Protein AF-A0A6L9KVY1-F1 (afdb_monomer)

Foldseek 3Di:
DPDCVVPVCVVVVVVVQQLAQDEEEAEWAPPFVVVVLVVLVVDDLPCSVVRPHFYKYWYWHADPQQWIWIWIQTSNVSGDTDTDDIDHDPQQWPDDDQQWTKGWDFDDPVDTGIDIDIGTNDDDDDDPVLCVVVVHDDDQAQEAAPVCCVVSVVVSHDHLLRLLLSCLVVVPPDDDDDDYHPVCVVPVVVSVVNSVCSVPDD

Solvent-accessible surface area (backbone atoms only — not comparable to full-atom values): 11593 Å² total; per-residue (Å²): 82,72,56,63,93,73,44,68,63,50,64,60,55,49,64,69,44,61,56,33,77,47,73,45,81,44,79,34,25,75,67,37,41,60,54,55,43,55,60,57,67,74,55,87,60,88,63,40,85,76,35,87,27,74,27,34,34,38,26,28,20,36,51,98,82,28,43,30,47,32,31,33,29,33,42,79,60,59,40,49,82,38,82,44,81,66,45,79,28,77,91,31,49,78,42,82,53,85,61,34,35,34,34,46,45,83,43,94,70,98,48,74,25,56,47,78,46,81,44,78,40,82,82,88,81,82,62,64,69,60,35,51,76,70,74,45,87,87,84,82,42,53,38,32,46,57,95,42,41,76,60,19,56,77,68,67,31,33,22,22,38,55,54,10,42,50,37,38,77,68,67,53,93,73,86,83,90,64,66,69,39,78,93,35,72,94,43,51,68,55,38,52,50,38,18,51,51,34,36,68,59,130

Secondary structure (DSSP, 8-state):
---HHHHTTHHHHHHHHTTSS-EEEEEESTTHHHHHHHHHHTS--TTGGG--S--EEEEEEE-TT-EEEEEEEEGGGTT-EEEEEEEE-GGGEEEE-SSEEEEEEEEESSSEEEEEEEEE-------HHHHHHTT--SS--EEE-GGGHHHHHHTT-EEHHHHHHHHHHTT-S--------GGGTT-HHHHHHHHHHHHH--

Radius of gyration: 25.06 Å; Cα contacts (8 Å, |Δi|>4): 316; chains: 1; bounding box: 48×38×67 Å

Nearest PDB structures (foldseek):
  6nag-assembly1_B  TM=5.187E-01  e=7.907E-02  Bacteroides thetaiotaomicron VPI-5482
  6nag-assembly1_A  TM=5.246E-01  e=1.209E-01  Bacteroides thetaiotaomicron VPI-5482
  8uu7-assembly1_w  TM=3.900E-01  e=5.856E-01  Listeria innocua
  4i3c-assembly2_B  TM=3.830E-01  e=2.512E+00  Anguilla japonica
  7mo0-assembly2_D  TM=2.555E-01  e=1.745E+00  Homo sapiens

pLDDT: mean 85.31, std 13.33, range [46.91, 98.69]

Structure (mmCIF, N/CA/C/O backbone):
data_AF-A0A6L9KVY1-F1
#
_entry.id   AF-A0A6L9KVY1-F1
#
loop_
_atom_site.group_PDB
_atom_site.id
_atom_site.type_symbol
_atom_site.label_atom_id
_atom_site.label_alt_id
_atom_site.label_comp_id
_atom_site.label_asym_id
_atom_site.label_entity_id
_atom_site.label_seq_id
_atom_site.pdbx_PDB_ins_code
_atom_site.Cartn_x
_atom_site.Cartn_y
_atom_site.Cartn_z
_atom_site.occupancy
_atom_site.B_iso_or_equiv
_atom_site.auth_seq_id
_atom_site.auth_comp_id
_atom_site.auth_asym_id
_atom_site.auth_atom_id
_atom_site.pdbx_PDB_model_num
ATOM 1 N N . HIS A 1 1 ? -4.193 -7.481 -12.808 1.00 91.50 1 HIS A N 1
ATOM 2 C CA . HIS A 1 1 ? -3.276 -7.814 -13.921 1.00 91.50 1 HIS A CA 1
ATOM 3 C C . HIS A 1 1 ? -2.919 -6.510 -14.642 1.00 91.50 1 HIS A C 1
ATOM 5 O O . HIS A 1 1 ? -3.252 -5.452 -14.117 1.00 91.50 1 HIS A O 1
ATOM 11 N N . THR A 1 2 ? -2.227 -6.553 -15.780 1.00 95.81 2 THR A N 1
ATOM 12 C CA . THR A 1 2 ? -1.649 -5.370 -16.452 1.00 95.81 2 THR A CA 1
ATOM 13 C C . THR A 1 2 ? -2.077 -5.229 -17.914 1.00 95.81 2 THR A C 1
ATOM 15 O O . THR A 1 2 ? -1.305 -4.746 -18.742 1.00 95.81 2 THR A O 1
ATOM 18 N N . HIS A 1 3 ? -3.316 -5.609 -18.255 1.00 95.19 3 HIS A N 1
ATOM 19 C CA . HIS A 1 3 ? -3.865 -5.192 -19.547 1.00 95.19 3 HIS A CA 1
ATOM 20 C C . HIS A 1 3 ? -3.839 -3.662 -19.641 1.00 95.19 3 HIS A C 1
ATOM 22 O O . HIS A 1 3 ? -3.872 -2.951 -18.628 1.00 95.19 3 HIS A O 1
ATOM 28 N N . MET A 1 4 ? -3.727 -3.168 -20.873 1.00 95.31 4 MET A N 1
ATOM 29 C CA . MET A 1 4 ? -3.490 -1.756 -21.164 1.00 95.31 4 MET A CA 1
ATOM 30 C C . MET A 1 4 ? -4.513 -0.852 -20.462 1.00 95.31 4 MET A C 1
ATOM 32 O O . MET A 1 4 ? -4.123 0.090 -19.779 1.00 95.31 4 MET A O 1
ATOM 36 N N . ASP A 1 5 ? -5.794 -1.197 -20.522 1.00 93.50 5 ASP A N 1
ATOM 37 C CA . ASP A 1 5 ? -6.920 -0.467 -19.931 1.00 93.50 5 ASP A CA 1
ATOM 38 C C . ASP A 1 5 ? -6.938 -0.449 -18.390 1.00 93.50 5 ASP A C 1
ATOM 40 O O . ASP A 1 5 ? -7.563 0.427 -17.794 1.00 93.50 5 ASP A O 1
ATOM 44 N N . HIS A 1 6 ? -6.186 -1.331 -17.727 1.00 92.19 6 HIS A N 1
ATOM 45 C CA . HIS A 1 6 ? -6.008 -1.313 -16.271 1.00 92.19 6 HIS A CA 1
ATOM 46 C C . HIS A 1 6 ? -4.700 -0.648 -15.821 1.00 92.19 6 HIS A C 1
ATOM 48 O O . HIS A 1 6 ? -4.616 -0.168 -14.689 1.00 92.19 6 HIS A O 1
ATOM 54 N N . PHE A 1 7 ? -3.675 -0.608 -16.680 1.00 95.69 7 PHE A N 1
ATOM 55 C CA . PHE A 1 7 ? -2.333 -0.138 -16.310 1.00 95.69 7 PHE A CA 1
ATOM 56 C C . PHE A 1 7 ? -1.929 1.209 -16.936 1.00 95.69 7 PHE A C 1
ATOM 58 O O . PHE A 1 7 ? -0.976 1.838 -16.469 1.00 95.69 7 PHE A O 1
ATOM 65 N N . PHE A 1 8 ? -2.657 1.714 -17.942 1.00 94.69 8 PHE A N 1
ATOM 66 C CA . PHE A 1 8 ? -2.322 2.961 -18.653 1.00 94.69 8 PHE A CA 1
ATOM 67 C C . PHE A 1 8 ? -2.174 4.190 -17.735 1.00 94.69 8 PHE A C 1
ATOM 69 O O . PHE A 1 8 ? -1.384 5.086 -18.021 1.00 94.69 8 PHE A O 1
ATOM 76 N N . GLY A 1 9 ? -2.890 4.229 -16.605 1.00 95.81 9 GLY A N 1
ATOM 77 C CA . GLY A 1 9 ? -2.839 5.329 -15.635 1.00 95.81 9 GLY A CA 1
ATOM 78 C C . GLY A 1 9 ? -1.545 5.425 -14.814 1.00 95.81 9 GLY A C 1
ATOM 79 O O . GLY A 1 9 ? -1.366 6.403 -14.083 1.00 95.81 9 GLY A O 1
ATOM 80 N N . PHE A 1 10 ? -0.637 4.449 -14.926 1.00 97.12 10 PHE A N 1
ATOM 81 C CA . PHE A 1 10 ? 0.610 4.391 -14.156 1.00 97.12 10 PHE A CA 1
ATOM 82 C C . PHE A 1 10 ? 1.455 5.667 -14.280 1.00 97.12 10 PHE A C 1
ATOM 84 O O . PHE A 1 10 ? 1.942 6.181 -13.274 1.00 97.12 10 PHE A O 1
ATOM 91 N N . ASP A 1 11 ? 1.570 6.238 -15.480 1.00 96.31 11 ASP A N 1
ATOM 92 C CA . ASP A 1 11 ? 2.436 7.401 -15.732 1.00 96.31 11 ASP A CA 1
ATOM 93 C C . ASP A 1 11 ? 1.935 8.653 -15.005 1.00 96.31 11 ASP A C 1
ATOM 95 O O . ASP A 1 11 ? 2.718 9.466 -14.506 1.00 96.31 11 ASP A O 1
ATOM 99 N N . ARG A 1 12 ? 0.610 8.782 -14.874 1.00 97.00 12 ARG A N 1
ATOM 100 C CA . ARG A 1 12 ? -0.016 9.858 -14.104 1.00 97.00 12 ARG A CA 1
ATOM 101 C C . ARG A 1 12 ? 0.289 9.715 -12.615 1.00 97.00 12 ARG A C 1
ATOM 103 O O . ARG A 1 12 ? 0.635 10.708 -11.978 1.00 97.00 12 ARG A O 1
ATOM 110 N N . LEU A 1 13 ? 0.179 8.503 -12.066 1.00 96.31 13 LEU A N 1
ATOM 111 C CA . LEU A 1 13 ? 0.532 8.227 -10.669 1.00 96.31 13 LEU A CA 1
ATOM 112 C C . LEU A 1 13 ? 2.015 8.522 -10.415 1.00 96.31 13 LEU A C 1
ATOM 114 O O . LEU A 1 13 ? 2.346 9.264 -9.492 1.00 96.31 13 LEU A O 1
ATOM 118 N N . LEU A 1 14 ? 2.895 8.020 -11.285 1.00 96.31 14 LEU A N 1
ATOM 119 C CA . LEU A 1 14 ? 4.332 8.275 -11.239 1.00 96.31 14 LEU A CA 1
ATOM 120 C C . LEU A 1 14 ? 4.629 9.778 -11.218 1.00 96.31 14 LEU A C 1
ATOM 122 O O . LEU A 1 14 ? 5.333 10.258 -10.331 1.00 96.31 14 LEU A O 1
ATOM 126 N N . ARG A 1 15 ? 4.028 10.546 -12.136 1.00 95.06 15 ARG A N 1
ATOM 127 C CA . ARG A 1 15 ? 4.213 12.002 -12.220 1.00 95.06 15 ARG A CA 1
ATOM 128 C C . ARG A 1 15 ? 3.798 12.736 -10.946 1.00 95.06 15 ARG A C 1
ATOM 130 O O . ARG A 1 15 ? 4.410 13.758 -10.625 1.00 95.06 15 ARG A O 1
ATOM 137 N N . LEU A 1 16 ? 2.775 12.248 -10.244 1.00 94.62 16 LEU A N 1
ATOM 138 C CA . LEU A 1 16 ? 2.361 12.794 -8.953 1.00 94.62 16 LEU A CA 1
ATOM 139 C C . LEU A 1 16 ? 3.366 12.443 -7.849 1.00 94.62 16 LEU A C 1
ATOM 141 O O . LEU A 1 16 ? 3.562 13.241 -6.942 1.00 94.62 16 LEU A O 1
ATOM 145 N N . CYS A 1 17 ? 4.026 11.293 -7.888 1.00 94.75 17 CYS A N 1
ATOM 146 C CA . CYS A 1 17 ? 4.958 10.901 -6.830 1.00 94.75 17 CYS A CA 1
ATOM 147 C C . CYS A 1 17 ? 6.372 11.487 -6.988 1.00 94.75 17 CYS A C 1
ATOM 149 O O . CYS A 1 17 ? 7.037 11.733 -5.980 1.00 94.75 17 CYS A O 1
ATOM 151 N N . LEU A 1 18 ? 6.831 11.738 -8.219 1.00 92.69 18 LEU A N 1
ATOM 152 C CA . LEU A 1 18 ? 8.176 12.264 -8.489 1.00 92.69 18 LEU A CA 1
ATOM 153 C C . LEU A 1 18 ? 8.466 13.561 -7.713 1.00 92.69 18 LEU A C 1
ATOM 155 O O . LEU A 1 18 ? 7.642 14.476 -7.653 1.00 92.69 18 LEU A O 1
ATOM 159 N N . GLY A 1 19 ? 9.663 13.641 -7.126 1.00 88.19 19 GLY A N 1
ATOM 160 C CA . GLY A 1 19 ? 10.110 14.789 -6.331 1.00 88.19 19 GLY A CA 1
ATOM 161 C C . GLY A 1 19 ? 9.619 14.819 -4.880 1.00 88.19 19 GLY A C 1
ATOM 162 O O . GLY A 1 19 ? 10.079 15.665 -4.115 1.00 88.19 19 GLY A O 1
ATOM 163 N N . ARG A 1 20 ? 8.716 13.915 -4.476 1.00 91.81 20 ARG A N 1
ATOM 164 C CA . ARG A 1 20 ? 8.132 13.876 -3.124 1.00 91.81 20 ARG A CA 1
ATOM 165 C C . ARG A 1 20 ? 8.806 12.818 -2.254 1.00 91.81 20 ARG A C 1
ATOM 167 O O . ARG A 1 20 ? 9.263 11.795 -2.751 1.00 91.81 20 ARG A O 1
ATOM 174 N N . ASN A 1 21 ? 8.829 13.046 -0.941 1.00 92.50 21 ASN A N 1
ATOM 175 C CA . ASN A 1 21 ? 9.291 12.048 0.023 1.00 92.50 21 ASN A CA 1
ATOM 176 C C . ASN A 1 21 ? 8.155 11.062 0.334 1.00 92.50 21 ASN A C 1
ATOM 178 O O . ASN A 1 21 ? 7.441 11.200 1.325 1.00 92.50 21 ASN A O 1
ATOM 182 N N . THR A 1 22 ? 7.915 10.135 -0.586 1.00 94.19 22 THR A N 1
ATOM 183 C CA . THR A 1 22 ? 6.823 9.160 -0.514 1.00 94.19 22 THR A CA 1
ATOM 184 C C . THR A 1 22 ? 7.283 7.817 -1.065 1.00 94.19 22 THR A C 1
ATOM 186 O O . THR A 1 22 ? 8.367 7.708 -1.630 1.00 94.19 22 THR A O 1
ATOM 189 N N . SER A 1 23 ? 6.466 6.784 -0.921 1.00 96.25 23 SER A N 1
ATOM 190 C CA . SER A 1 23 ? 6.733 5.484 -1.527 1.00 96.25 23 SER A CA 1
ATOM 191 C C . SER A 1 23 ? 5.440 4.830 -1.982 1.00 96.25 23 SER A C 1
ATOM 193 O O . SER A 1 23 ? 4.358 5.160 -1.494 1.00 96.25 23 SER A O 1
ATOM 195 N N . LEU A 1 24 ? 5.556 3.906 -2.930 1.00 97.44 24 LEU A N 1
ATOM 196 C CA . LEU A 1 24 ? 4.439 3.087 -3.387 1.00 97.44 24 LEU A CA 1
ATOM 197 C C . LEU A 1 24 ? 4.761 1.614 -3.181 1.00 97.44 24 LEU A C 1
ATOM 199 O O . LEU A 1 24 ? 5.850 1.160 -3.517 1.00 97.44 24 LEU A O 1
ATOM 203 N N . ARG A 1 25 ? 3.790 0.857 -2.670 1.00 97.12 25 ARG A N 1
ATOM 204 C CA . ARG A 1 25 ? 3.822 -0.607 -2.697 1.00 97.12 25 ARG A CA 1
ATOM 205 C C . ARG A 1 25 ? 2.841 -1.064 -3.760 1.00 97.12 25 ARG A C 1
ATOM 207 O O . ARG A 1 25 ? 1.651 -0.777 -3.660 1.00 97.12 25 ARG A O 1
ATOM 214 N N . LEU A 1 26 ? 3.349 -1.735 -4.779 1.00 98.00 26 LEU A N 1
ATOM 215 C CA . LEU A 1 26 ? 2.565 -2.261 -5.884 1.00 98.00 26 LEU A CA 1
ATOM 216 C C . LEU A 1 26 ? 2.517 -3.781 -5.764 1.00 98.00 26 LEU A C 1
ATOM 218 O O . LEU A 1 26 ? 3.524 -4.401 -5.436 1.00 98.00 26 LEU A O 1
ATOM 222 N N . TYR A 1 27 ? 1.364 -4.375 -6.051 1.00 98.12 27 TYR A N 1
ATOM 223 C CA . TYR A 1 27 ? 1.170 -5.821 -6.011 1.00 98.12 27 TYR A CA 1
ATOM 224 C C . TYR A 1 27 ? 0.555 -6.292 -7.321 1.00 98.12 27 TYR A C 1
ATOM 226 O O . TYR A 1 27 ? -0.400 -5.687 -7.815 1.00 98.12 27 TYR A O 1
ATOM 234 N N . GLY A 1 28 ? 1.077 -7.384 -7.866 1.00 97.62 28 GLY A N 1
ATOM 235 C CA . GLY A 1 28 ? 0.583 -7.954 -9.108 1.00 97.62 28 GLY A CA 1
ATOM 236 C C . GLY A 1 28 ? 0.847 -9.454 -9.236 1.00 97.62 28 GLY A C 1
ATOM 237 O O . GLY A 1 28 ? 1.474 -10.058 -8.364 1.00 97.62 28 GLY A O 1
ATOM 238 N N . PRO A 1 29 ? 0.327 -10.068 -10.309 1.00 97.00 29 PRO A N 1
ATOM 239 C CA . PRO A 1 29 ? 0.589 -11.469 -10.633 1.00 97.00 29 PRO A CA 1
ATOM 240 C C . PRO A 1 29 ? 2.063 -11.697 -11.046 1.00 97.00 29 PRO A C 1
ATOM 242 O O . PRO A 1 29 ? 2.813 -10.726 -11.179 1.00 97.00 29 PRO A O 1
ATOM 245 N N . PRO A 1 30 ? 2.495 -12.948 -11.295 1.00 96.81 30 PRO A N 1
ATOM 246 C CA . PRO A 1 30 ? 3.846 -13.234 -11.784 1.00 96.81 30 PRO A CA 1
ATOM 247 C C . PRO A 1 30 ? 4.208 -12.422 -13.040 1.00 96.81 30 PRO A C 1
ATOM 249 O O . PRO A 1 30 ? 3.391 -12.285 -13.951 1.00 96.81 30 PRO A O 1
ATOM 252 N N . GLY A 1 31 ? 5.427 -11.876 -13.085 1.00 96.44 31 GLY A N 1
ATOM 253 C CA . GLY A 1 31 ? 5.923 -11.008 -14.160 1.00 96.44 31 GLY A CA 1
ATOM 254 C C . GLY A 1 31 ? 5.623 -9.517 -13.964 1.00 96.44 31 GLY A C 1
ATOM 255 O O . GLY A 1 31 ? 6.114 -8.684 -14.728 1.00 96.44 31 GLY A O 1
ATOM 256 N N . PHE A 1 32 ? 4.852 -9.151 -12.935 1.00 98.00 32 PHE A N 1
ATOM 257 C CA . PHE A 1 32 ? 4.431 -7.770 -12.699 1.00 98.00 32 PHE A CA 1
ATOM 258 C C . PHE A 1 32 ? 5.596 -6.806 -12.440 1.00 98.00 32 PHE A C 1
ATOM 260 O O . PHE A 1 32 ? 5.612 -5.709 -12.996 1.00 98.00 32 PHE A O 1
ATOM 267 N N . ALA A 1 33 ? 6.588 -7.202 -11.637 1.00 97.94 33 ALA A N 1
ATOM 268 C CA . ALA A 1 33 ? 7.725 -6.335 -11.318 1.00 97.94 33 ALA A CA 1
ATOM 269 C C . ALA A 1 33 ? 8.507 -5.925 -12.580 1.00 97.94 33 ALA A C 1
ATOM 271 O O . ALA A 1 33 ? 8.785 -4.741 -12.774 1.00 97.94 33 ALA A O 1
ATOM 272 N N . ALA A 1 34 ? 8.751 -6.876 -13.488 1.00 97.44 34 ALA A N 1
ATOM 273 C CA . ALA A 1 34 ? 9.405 -6.615 -14.770 1.00 97.44 34 ALA A CA 1
ATOM 274 C C . ALA A 1 34 ? 8.581 -5.671 -15.664 1.00 97.44 34 ALA A C 1
ATOM 276 O O . ALA A 1 34 ? 9.132 -4.809 -16.340 1.00 97.44 34 ALA A O 1
ATOM 277 N N . GLN A 1 35 ? 7.248 -5.777 -15.659 1.00 97.75 35 GLN A N 1
ATOM 278 C CA . GLN A 1 35 ? 6.387 -4.861 -16.418 1.00 97.75 35 GLN A CA 1
ATOM 279 C C . GLN A 1 35 ? 6.465 -3.420 -15.894 1.00 97.75 35 GLN A C 1
ATOM 281 O O . GLN A 1 35 ? 6.493 -2.478 -16.690 1.00 97.75 35 G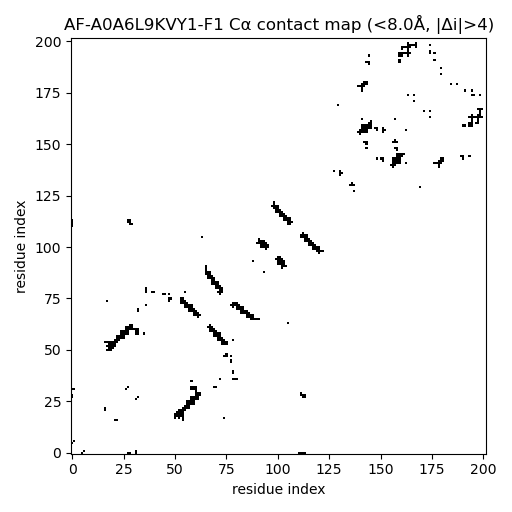LN A O 1
ATOM 286 N N . VAL A 1 36 ? 6.525 -3.239 -14.569 1.00 98.31 36 VAL A N 1
ATOM 287 C CA . VAL A 1 36 ? 6.739 -1.922 -13.946 1.00 98.31 36 VAL A CA 1
ATOM 288 C C . VAL A 1 36 ? 8.115 -1.372 -14.327 1.00 98.31 36 VAL A C 1
ATOM 290 O O . VAL A 1 36 ? 8.214 -0.219 -14.747 1.00 98.31 36 VAL A O 1
ATOM 293 N N . GLU A 1 37 ? 9.161 -2.197 -14.233 1.00 97.94 37 GLU A N 1
ATOM 294 C CA . GLU A 1 37 ? 10.524 -1.826 -14.620 1.00 97.94 37 GLU A CA 1
ATOM 295 C C . GLU A 1 37 ? 10.601 -1.403 -16.091 1.00 97.94 37 GLU A C 1
ATOM 297 O O . GLU A 1 37 ? 11.082 -0.311 -16.380 1.00 97.94 37 GLU A O 1
ATOM 302 N N . HIS A 1 38 ? 10.061 -2.193 -17.023 1.00 97.31 38 HIS A N 1
ATOM 303 C CA . HIS A 1 38 ? 10.059 -1.856 -18.449 1.00 97.31 38 HIS A CA 1
ATOM 304 C C . HIS A 1 38 ? 9.329 -0.543 -18.741 1.00 97.31 38 HIS A C 1
ATOM 306 O O . HIS A 1 38 ? 9.768 0.235 -19.589 1.00 97.31 38 HIS A O 1
ATOM 312 N N . LYS A 1 39 ? 8.238 -0.256 -18.020 1.00 96.94 39 LYS A N 1
ATOM 313 C CA . LYS A 1 39 ? 7.534 1.022 -18.160 1.00 96.94 39 LYS A CA 1
ATOM 314 C C . LYS A 1 39 ? 8.405 2.193 -17.703 1.00 96.94 39 LYS A C 1
ATOM 316 O O . LYS A 1 39 ? 8.407 3.228 -18.358 1.00 96.94 39 LYS A O 1
ATOM 321 N N . LEU A 1 40 ? 9.177 2.024 -16.628 1.00 97.88 40 LEU A N 1
ATOM 322 C CA . LEU A 1 40 ? 10.125 3.032 -16.141 1.00 97.88 40 LEU A CA 1
ATOM 323 C C . LEU A 1 40 ? 11.368 3.161 -17.034 1.00 97.88 40 LEU A C 1
ATOM 325 O O . LEU A 1 40 ? 11.879 4.269 -17.201 1.00 97.88 40 LEU A O 1
ATOM 329 N N . ALA A 1 41 ? 11.828 2.064 -17.635 1.00 97.38 41 ALA A N 1
ATOM 330 C CA . ALA A 1 41 ? 12.949 2.036 -18.572 1.00 97.38 41 ALA A CA 1
ATOM 331 C C . ALA A 1 41 ? 12.649 2.781 -19.887 1.00 97.38 41 ALA A C 1
ATOM 333 O O . ALA A 1 41 ? 13.572 3.159 -20.603 1.00 97.38 41 ALA A O 1
ATOM 334 N N . GLY A 1 42 ? 11.370 3.048 -20.181 1.00 96.50 42 GLY A N 1
ATOM 335 C CA . GLY A 1 42 ? 10.941 3.874 -21.312 1.00 96.50 42 GLY A CA 1
ATOM 336 C C . GLY A 1 42 ? 11.242 5.374 -21.174 1.00 96.50 42 GLY A C 1
ATOM 337 O O . GLY A 1 42 ? 10.997 6.123 -22.118 1.00 96.50 42 GLY A O 1
ATOM 338 N N . TYR A 1 43 ? 11.764 5.833 -20.030 1.00 96.75 43 TYR A N 1
ATOM 339 C CA . TYR A 1 43 ? 12.050 7.245 -19.763 1.00 96.75 43 TYR A CA 1
ATOM 340 C C . TYR A 1 43 ? 13.538 7.516 -19.532 1.00 96.75 43 TYR A C 1
ATOM 342 O O . TYR A 1 43 ? 14.294 6.673 -19.053 1.00 96.75 43 TYR A O 1
ATOM 350 N N . THR A 1 44 ? 13.956 8.754 -19.803 1.00 97.06 44 THR A N 1
ATOM 351 C CA . THR A 1 44 ? 15.291 9.248 -19.445 1.00 97.06 44 THR A CA 1
ATOM 352 C C . THR A 1 44 ? 15.270 9.909 -18.065 1.00 97.06 44 THR A C 1
ATOM 354 O O . THR A 1 44 ? 14.555 10.880 -17.836 1.00 97.06 44 THR A O 1
ATOM 357 N N . TRP A 1 45 ? 16.102 9.408 -17.151 1.00 96.38 45 TRP A N 1
ATOM 358 C CA . TRP A 1 45 ? 16.154 9.822 -15.742 1.00 96.38 45 TRP A CA 1
ATOM 359 C C . TRP A 1 45 ? 17.413 10.639 -15.400 1.00 96.38 45 TRP A C 1
ATOM 361 O O . TRP A 1 45 ? 18.035 10.441 -14.361 1.00 96.38 45 TRP A O 1
ATOM 371 N N . ASN A 1 46 ? 17.846 11.547 -16.275 1.00 94.75 46 ASN A N 1
ATOM 372 C CA . ASN A 1 46 ? 19.083 12.322 -16.087 1.00 94.75 46 ASN A CA 1
ATOM 373 C C . ASN A 1 46 ? 18.967 13.457 -15.049 1.00 94.75 46 ASN A C 1
ATOM 375 O O . ASN A 1 46 ? 19.990 13.988 -14.633 1.00 94.75 46 ASN A O 1
ATOM 379 N N . LEU A 1 47 ? 17.749 13.819 -14.630 1.00 93.56 47 LEU A N 1
ATOM 380 C CA . LEU A 1 47 ? 17.485 14.921 -13.692 1.00 93.56 47 LEU A CA 1
ATOM 381 C C . LEU A 1 47 ? 17.047 14.461 -12.293 1.00 93.56 47 LEU A C 1
ATOM 383 O O . LEU A 1 47 ? 16.672 15.294 -11.471 1.00 93.56 47 LEU A O 1
ATOM 387 N N . VAL A 1 48 ? 17.071 13.155 -12.005 1.00 92.75 48 VAL A N 1
ATOM 388 C CA . VAL A 1 48 ? 16.582 12.617 -10.719 1.00 92.75 48 VAL A CA 1
ATOM 389 C C . VAL A 1 48 ? 17.379 13.112 -9.513 1.00 92.75 48 VAL A C 1
ATOM 391 O O . VAL A 1 48 ? 16.830 13.195 -8.420 1.00 92.75 48 VAL A O 1
ATOM 394 N N . ASP A 1 49 ? 18.638 13.503 -9.717 1.00 91.19 49 ASP A N 1
ATOM 395 C CA . ASP A 1 49 ? 19.507 14.045 -8.667 1.00 91.19 49 ASP A 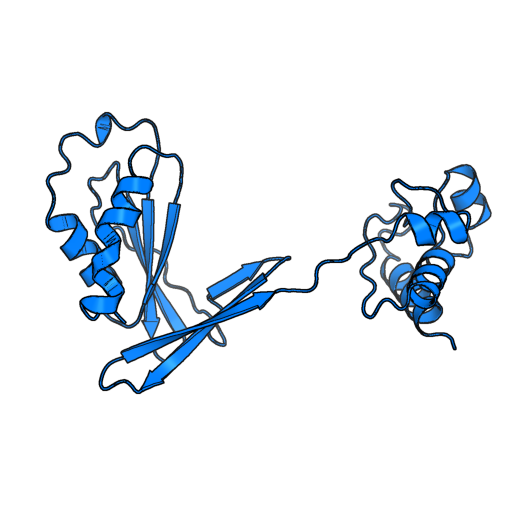CA 1
ATOM 396 C C . ASP A 1 49 ? 19.047 15.442 -8.191 1.00 91.19 49 ASP A C 1
ATOM 398 O O . ASP A 1 49 ? 19.378 15.861 -7.086 1.00 91.19 49 ASP A O 1
ATOM 402 N N . ASN A 1 50 ? 18.210 16.135 -8.978 1.00 92.44 50 ASN A N 1
ATOM 403 C CA . ASN A 1 50 ? 17.617 17.426 -8.607 1.00 92.44 50 ASN A CA 1
ATOM 404 C C . ASN A 1 50 ? 16.367 17.280 -7.722 1.00 92.44 50 ASN A C 1
ATOM 406 O O . ASN A 1 50 ? 15.800 18.281 -7.278 1.00 92.44 50 ASN A O 1
ATOM 410 N N . TYR A 1 51 ? 15.881 16.057 -7.498 1.00 90.94 51 TYR A N 1
ATOM 411 C CA . TYR A 1 51 ? 14.687 15.822 -6.697 1.00 90.94 51 TYR A CA 1
ATOM 412 C C . TYR A 1 51 ? 15.023 15.758 -5.200 1.00 90.94 51 TYR A C 1
ATOM 414 O O . TYR A 1 51 ? 15.802 14.900 -4.778 1.00 90.94 51 TYR A O 1
ATOM 422 N N . PRO A 1 52 ? 14.403 16.610 -4.358 1.00 86.44 52 PRO A N 1
ATOM 423 C CA . PRO A 1 52 ? 14.699 16.619 -2.928 1.00 86.44 52 PRO A CA 1
ATOM 424 C C . PRO A 1 52 ? 14.181 15.357 -2.220 1.00 86.44 52 PRO A C 1
ATOM 426 O O . PRO A 1 52 ? 14.806 14.885 -1.272 1.00 86.44 52 PRO A O 1
ATOM 429 N N . GLY A 1 53 ? 13.064 14.785 -2.684 1.00 89.38 53 GLY A N 1
ATOM 430 C CA . GLY A 1 53 ? 12.446 13.594 -2.096 1.00 89.38 53 GLY A CA 1
ATOM 431 C C . GLY A 1 53 ? 13.134 12.272 -2.455 1.00 89.38 53 GLY A C 1
ATOM 432 O O . GLY A 1 53 ? 13.655 12.105 -3.557 1.00 89.38 53 GLY A O 1
ATOM 433 N N . ASP A 1 54 ? 13.086 11.307 -1.535 1.00 89.50 54 ASP A N 1
ATOM 434 C CA . ASP A 1 54 ? 13.534 9.928 -1.762 1.00 89.50 54 ASP A CA 1
ATOM 435 C C . ASP A 1 54 ? 12.353 9.033 -2.168 1.00 89.50 54 ASP A C 1
ATOM 437 O O . ASP A 1 54 ? 11.868 8.202 -1.404 1.00 89.50 54 ASP A O 1
ATOM 441 N N . PHE A 1 55 ? 11.845 9.251 -3.383 1.00 96.38 55 PHE A N 1
ATOM 442 C CA . PHE A 1 55 ? 10.758 8.440 -3.923 1.00 96.38 55 PHE A CA 1
ATOM 443 C C . PHE A 1 55 ? 11.250 7.055 -4.368 1.00 96.38 55 PHE A C 1
ATOM 445 O O . PHE A 1 55 ? 12.216 6.938 -5.130 1.00 96.38 55 PHE A O 1
ATOM 452 N N . PHE A 1 56 ? 10.541 6.004 -3.961 1.00 97.56 56 PHE A N 1
ATOM 453 C CA . PHE A 1 56 ? 10.754 4.642 -4.451 1.00 97.56 56 PHE A CA 1
ATOM 454 C C . PHE A 1 56 ? 9.440 3.867 -4.581 1.00 97.56 56 PHE A C 1
ATOM 456 O O . PHE A 1 56 ? 8.431 4.184 -3.945 1.00 97.56 56 PHE A O 1
ATOM 463 N N . MET A 1 57 ? 9.466 2.827 -5.409 1.00 98.44 57 MET A N 1
ATOM 464 C CA . MET A 1 57 ? 8.368 1.879 -5.568 1.00 98.44 57 MET A CA 1
ATOM 465 C C . MET A 1 57 ? 8.869 0.481 -5.223 1.00 98.44 57 MET A C 1
ATOM 467 O O . MET A 1 57 ? 9.907 0.069 -5.732 1.00 98.44 57 MET A O 1
ATOM 471 N N . ASP A 1 58 ? 8.122 -0.248 -4.406 1.00 98.56 58 ASP A N 1
ATOM 472 C CA . ASP A 1 58 ? 8.339 -1.672 -4.177 1.00 98.56 58 ASP A CA 1
ATOM 473 C C . ASP A 1 58 ? 7.267 -2.440 -4.953 1.00 98.56 58 ASP A C 1
ATOM 475 O O . ASP A 1 58 ? 6.089 -2.409 -4.584 1.00 98.56 58 ASP A O 1
ATOM 479 N N . ALA A 1 59 ? 7.659 -3.098 -6.042 1.00 98.56 59 ALA A N 1
ATOM 480 C CA . ALA A 1 59 ? 6.784 -3.945 -6.840 1.00 98.56 59 ALA A CA 1
ATOM 481 C C . ALA A 1 59 ? 6.898 -5.396 -6.369 1.00 98.56 59 ALA A C 1
ATOM 483 O O . ALA A 1 59 ? 7.980 -5.977 -6.383 1.00 98.56 59 ALA A O 1
ATOM 484 N N . TRP A 1 60 ? 5.779 -5.972 -5.949 1.00 98.50 60 TRP A N 1
ATOM 485 C CA . TRP A 1 60 ? 5.682 -7.339 -5.457 1.00 98.50 60 TRP A CA 1
ATOM 486 C C . TRP A 1 60 ? 4.868 -8.185 -6.424 1.00 98.50 60 TRP A C 1
ATOM 488 O O . TRP A 1 60 ? 3.727 -7.851 -6.746 1.00 98.50 60 TRP A O 1
ATOM 498 N N . GLU A 1 61 ? 5.442 -9.297 -6.862 1.00 97.44 61 GLU A N 1
ATOM 499 C CA . GLU A 1 61 ? 4.727 -10.334 -7.598 1.00 97.44 61 GLU A CA 1
ATOM 500 C C . GLU A 1 61 ? 4.400 -11.505 -6.673 1.00 97.44 61 GLU A C 1
ATOM 502 O O . GLU A 1 61 ? 5.240 -11.927 -5.877 1.00 97.44 61 GLU A O 1
ATOM 507 N N . LEU A 1 62 ? 3.165 -11.997 -6.762 1.00 97.69 62 LEU A N 1
ATOM 508 C CA . LEU A 1 62 ? 2.653 -13.096 -5.945 1.00 97.69 62 LEU A CA 1
ATOM 509 C C . LEU A 1 62 ? 2.488 -14.346 -6.802 1.00 97.69 62 LEU A C 1
ATOM 511 O O . LEU A 1 62 ? 2.022 -14.242 -7.936 1.00 97.69 62 LEU A O 1
ATOM 515 N N . ASP A 1 63 ? 2.816 -15.515 -6.259 1.00 95.69 63 ASP A N 1
ATOM 516 C CA . ASP A 1 63 ? 2.430 -16.804 -6.838 1.00 95.69 63 ASP A CA 1
ATOM 517 C C . ASP A 1 63 ? 1.175 -17.390 -6.167 1.00 95.69 63 ASP A C 1
ATOM 519 O O . ASP A 1 63 ? 0.642 -16.847 -5.195 1.00 95.69 63 ASP A O 1
ATOM 523 N N . ALA A 1 64 ? 0.689 -18.516 -6.694 1.00 92.81 64 ALA A N 1
ATOM 524 C CA . ALA A 1 64 ? -0.499 -19.199 -6.179 1.00 92.81 64 ALA A CA 1
ATOM 525 C C . ALA A 1 64 ? -0.318 -19.755 -4.750 1.00 92.81 64 ALA A C 1
ATOM 527 O O . ALA A 1 64 ? -1.301 -20.097 -4.093 1.00 92.81 64 ALA A O 1
ATOM 528 N N . GLN A 1 65 ? 0.921 -19.839 -4.261 1.00 95.50 65 GLN A N 1
ATOM 529 C CA . GLN A 1 65 ? 1.290 -20.265 -2.913 1.00 95.50 65 GLN A CA 1
ATOM 530 C C . GLN A 1 65 ? 1.519 -19.068 -1.979 1.00 95.50 65 GLN A C 1
ATOM 532 O O . GLN A 1 65 ? 1.990 -19.247 -0.855 1.00 95.50 65 GLN A O 1
ATOM 537 N N . TRP A 1 66 ? 1.184 -17.853 -2.418 1.00 97.06 66 TRP A N 1
ATOM 538 C CA . TRP A 1 66 ? 1.405 -16.609 -1.686 1.00 97.06 66 TRP A CA 1
ATOM 539 C C . TRP A 1 66 ? 2.870 -16.353 -1.315 1.00 97.06 66 TRP A C 1
ATOM 541 O O . TRP A 1 66 ? 3.156 -15.689 -0.314 1.00 97.06 66 TRP A O 1
ATOM 551 N N . GLN A 1 67 ? 3.813 -16.865 -2.105 1.00 97.62 67 GLN A N 1
ATOM 552 C CA . GLN A 1 67 ? 5.183 -16.371 -2.074 1.00 97.62 67 GLN A CA 1
ATOM 553 C C . GLN A 1 67 ? 5.240 -15.054 -2.836 1.00 97.62 67 GLN A C 1
ATOM 555 O O . GLN A 1 67 ? 4.747 -14.939 -3.958 1.00 97.62 67 GLN A O 1
ATOM 560 N N . ALA A 1 68 ? 5.840 -14.052 -2.207 1.00 98.00 68 ALA A N 1
ATOM 561 C CA . ALA A 1 68 ? 6.007 -12.727 -2.764 1.00 98.00 68 ALA A CA 1
ATOM 562 C C . ALA A 1 68 ? 7.484 -12.472 -3.054 1.00 98.00 68 ALA A C 1
ATOM 564 O O . ALA A 1 68 ? 8.316 -12.487 -2.142 1.00 98.00 68 ALA A O 1
ATOM 565 N N . ARG A 1 69 ? 7.800 -12.175 -4.315 1.00 98.19 69 ARG A N 1
ATOM 566 C CA . ARG A 1 69 ? 9.117 -11.670 -4.722 1.00 98.19 69 ARG A CA 1
ATOM 567 C C . ARG A 1 69 ? 9.008 -10.175 -4.963 1.00 98.19 69 ARG A C 1
ATOM 569 O O . ARG A 1 69 ? 8.086 -9.724 -5.641 1.00 98.19 69 ARG A O 1
ATOM 576 N N . GLY A 1 70 ? 9.902 -9.413 -4.345 1.00 98.19 70 GLY A N 1
ATOM 577 C CA . GLY A 1 70 ? 9.874 -7.958 -4.395 1.00 98.19 70 GLY A CA 1
ATOM 578 C C . GLY A 1 70 ? 11.024 -7.393 -5.213 1.00 98.19 70 GLY A C 1
ATOM 579 O O . GLY A 1 70 ? 12.139 -7.910 -5.180 1.00 98.19 70 GLY A O 1
ATOM 580 N N . THR A 1 71 ? 10.762 -6.284 -5.890 1.00 98.69 71 THR A N 1
ATOM 581 C CA . THR A 1 71 ? 11.771 -5.464 -6.557 1.00 98.69 71 THR A CA 1
ATOM 582 C C . THR A 1 71 ? 11.554 -4.014 -6.163 1.00 98.69 71 THR A C 1
ATOM 584 O O . THR A 1 71 ? 10.466 -3.464 -6.345 1.00 98.69 71 THR A O 1
ATOM 587 N N . ARG A 1 72 ? 12.591 -3.385 -5.620 1.00 98.69 72 ARG A N 1
ATOM 588 C CA . ARG A 1 72 ? 12.628 -1.955 -5.350 1.00 98.69 72 ARG A CA 1
ATOM 589 C C . ARG A 1 72 ? 13.153 -1.210 -6.569 1.00 98.69 72 ARG A C 1
ATOM 591 O O . ARG A 1 72 ? 14.164 -1.576 -7.154 1.00 98.69 72 ARG A O 1
ATOM 598 N N . LEU A 1 73 ? 12.456 -0.137 -6.919 1.00 98.38 73 LEU A N 1
ATOM 599 C CA . LEU A 1 73 ? 12.756 0.758 -8.029 1.00 98.38 73 LEU A CA 1
ATOM 600 C C . LEU A 1 73 ? 12.868 2.167 -7.437 1.00 98.38 73 LEU A C 1
ATOM 602 O O . LEU A 1 73 ? 11.867 2.855 -7.211 1.00 98.38 73 LEU A O 1
ATOM 606 N N . ARG A 1 74 ? 14.092 2.579 -7.097 1.00 97.12 74 ARG A N 1
ATOM 607 C CA . ARG A 1 74 ? 14.355 3.863 -6.427 1.00 97.12 74 ARG A CA 1
ATOM 608 C C . ARG A 1 74 ? 14.614 4.971 -7.442 1.00 97.12 74 ARG A C 1
ATOM 610 O O . ARG A 1 74 ? 15.487 4.837 -8.296 1.00 97.12 74 ARG A O 1
ATOM 617 N N . CYS A 1 75 ? 13.932 6.108 -7.298 1.00 96.69 75 CYS A N 1
ATOM 618 C CA . CYS A 1 75 ? 14.041 7.232 -8.232 1.00 96.69 75 CYS A CA 1
ATOM 619 C C . CYS A 1 75 ? 15.476 7.767 -8.342 1.00 96.69 75 CYS A C 1
ATOM 621 O O . CYS A 1 75 ? 15.988 7.938 -9.446 1.00 96.69 75 CYS A O 1
ATOM 623 N N . ARG A 1 76 ? 16.170 7.930 -7.207 1.00 94.00 76 ARG A N 1
ATOM 624 C CA . ARG A 1 76 ? 17.579 8.368 -7.165 1.00 94.00 76 ARG A CA 1
ATOM 625 C C . ARG A 1 76 ? 18.534 7.412 -7.885 1.00 94.00 76 ARG A C 1
ATOM 627 O O . ARG A 1 76 ? 19.514 7.848 -8.477 1.00 94.00 76 ARG A O 1
ATOM 634 N N . ASN A 1 77 ? 18.213 6.118 -7.911 1.00 95.44 77 ASN A N 1
ATOM 635 C CA . ASN A 1 77 ? 18.969 5.120 -8.669 1.00 95.44 77 ASN A CA 1
ATOM 636 C C . ASN A 1 77 ? 18.410 4.917 -10.089 1.00 95.44 77 ASN A C 1
ATOM 638 O O . ASN A 1 77 ? 18.572 3.854 -10.683 1.00 95.44 77 ASN A O 1
ATOM 642 N N . ARG A 1 78 ? 17.709 5.924 -10.638 1.00 96.44 78 ARG A N 1
ATOM 643 C CA . ARG A 1 78 ? 17.125 5.898 -11.992 1.00 96.44 78 ARG A CA 1
ATOM 644 C C . ARG A 1 78 ? 16.221 4.681 -12.208 1.00 96.44 78 ARG A C 1
ATOM 646 O O . ARG A 1 78 ? 16.158 4.143 -13.306 1.00 96.44 78 ARG A O 1
ATOM 653 N N . PHE A 1 79 ? 15.555 4.255 -11.132 1.00 97.38 79 PHE A N 1
ATOM 654 C CA . PHE A 1 79 ? 14.674 3.093 -11.085 1.00 97.38 79 PHE A CA 1
ATOM 655 C C . PHE A 1 79 ? 15.324 1.776 -11.531 1.00 97.38 79 PHE A C 1
ATOM 657 O O . PHE A 1 79 ? 14.627 0.892 -12.016 1.00 97.38 79 PHE A O 1
ATOM 664 N N . ARG A 1 80 ? 16.640 1.612 -11.348 1.00 96.31 80 ARG A N 1
ATOM 665 C CA . ARG A 1 80 ? 17.278 0.297 -11.496 1.00 96.31 80 ARG A CA 1
ATOM 666 C C . ARG A 1 80 ? 16.656 -0.697 -10.513 1.00 96.31 80 ARG A C 1
ATOM 668 O O . ARG A 1 80 ? 16.415 -0.341 -9.359 1.00 96.31 80 ARG A O 1
ATOM 675 N N . ALA A 1 81 ? 16.404 -1.915 -10.984 1.00 97.81 81 ALA A N 1
ATOM 676 C CA . ALA A 1 81 ? 15.834 -2.983 -10.178 1.00 97.81 81 ALA A CA 1
ATOM 677 C C . ALA A 1 81 ? 16.795 -3.441 -9.074 1.00 97.81 81 ALA A C 1
ATOM 679 O O . ALA A 1 81 ? 17.926 -3.851 -9.331 1.00 97.81 81 ALA A O 1
ATOM 680 N N . GLU A 1 82 ? 16.309 -3.402 -7.838 1.00 98.00 82 GLU A N 1
ATOM 681 C CA . GLU A 1 82 ? 16.989 -3.910 -6.650 1.00 98.00 82 GLU A CA 1
ATOM 682 C C . GLU A 1 82 ? 16.122 -5.025 -6.043 1.00 98.00 82 GLU A C 1
ATOM 684 O O . GLU A 1 82 ? 14.990 -4.750 -5.634 1.00 98.00 82 GLU A O 1
ATOM 689 N N . PRO A 1 83 ? 16.576 -6.291 -5.999 1.00 98.06 83 PRO A N 1
ATOM 690 C CA . PRO A 1 83 ? 15.779 -7.364 -5.416 1.00 98.06 83 PRO A CA 1
ATOM 691 C C . PRO A 1 83 ? 15.557 -7.114 -3.920 1.00 98.06 83 PRO A C 1
ATOM 693 O O . PRO A 1 83 ? 16.467 -6.710 -3.196 1.00 98.06 83 PRO A O 1
ATOM 696 N N . LEU A 1 84 ? 14.337 -7.370 -3.460 1.00 98.25 84 LEU A N 1
ATOM 697 C CA . LEU A 1 84 ? 13.980 -7.383 -2.046 1.00 98.25 84 LEU A CA 1
ATOM 698 C C . LEU A 1 84 ? 13.950 -8.821 -1.537 1.00 98.25 84 LEU A C 1
ATOM 700 O O . LEU A 1 84 ? 13.752 -9.766 -2.305 1.00 98.25 84 LEU A O 1
ATOM 704 N N . GLU A 1 85 ? 14.099 -8.978 -0.225 1.00 97.88 85 GLU A N 1
ATOM 705 C CA . GLU A 1 85 ? 13.914 -10.274 0.418 1.00 97.88 85 GLU A CA 1
ATOM 706 C C . GLU A 1 85 ? 12.513 -10.817 0.124 1.00 97.88 85 GLU A C 1
ATOM 708 O O . GLU A 1 85 ? 11.499 -10.123 0.274 1.00 97.88 85 GLU A O 1
ATOM 713 N N . ALA A 1 86 ? 12.468 -12.068 -0.331 1.00 96.62 86 ALA A N 1
ATOM 714 C CA . ALA A 1 86 ? 11.214 -12.757 -0.566 1.00 96.62 86 ALA A CA 1
ATOM 715 C C . ALA A 1 86 ? 10.466 -12.946 0.758 1.00 96.62 86 ALA A C 1
ATOM 717 O O . ALA A 1 86 ? 11.068 -13.138 1.815 1.00 96.62 86 ALA A O 1
ATOM 718 N N . ARG A 1 87 ? 9.137 -12.914 0.695 1.00 96.25 87 ARG A N 1
ATOM 719 C CA . ARG A 1 87 ? 8.280 -13.059 1.874 1.00 96.25 87 ARG A CA 1
ATOM 720 C C . ARG A 1 87 ? 7.070 -13.912 1.566 1.00 96.25 87 ARG A C 1
ATOM 722 O O . ARG A 1 87 ? 6.519 -13.844 0.473 1.00 96.25 87 ARG A O 1
ATOM 729 N N . HIS A 1 88 ? 6.625 -14.667 2.556 1.00 97.25 88 HIS A N 1
ATOM 730 C CA . HIS A 1 88 ? 5.376 -15.405 2.473 1.00 97.25 88 HIS A CA 1
ATOM 731 C C . HIS A 1 88 ? 4.226 -14.550 3.023 1.00 97.25 88 HIS A C 1
ATOM 733 O O . HIS A 1 88 ? 4.354 -13.960 4.096 1.00 97.25 88 HIS A O 1
ATOM 739 N N . LEU A 1 89 ? 3.112 -14.474 2.292 1.00 96.12 89 LEU A N 1
ATOM 740 C CA . LEU A 1 89 ? 1.931 -13.672 2.637 1.00 96.12 89 LEU A CA 1
ATOM 741 C C . LEU A 1 89 ? 0.711 -14.584 2.856 1.00 96.12 89 LEU A C 1
ATOM 743 O O . LEU A 1 89 ? -0.170 -14.665 1.996 1.00 96.12 89 LEU A O 1
ATOM 747 N N . PRO A 1 90 ? 0.646 -15.307 3.987 1.00 93.06 90 PRO A N 1
ATOM 748 C CA . PRO A 1 90 ? -0.344 -16.356 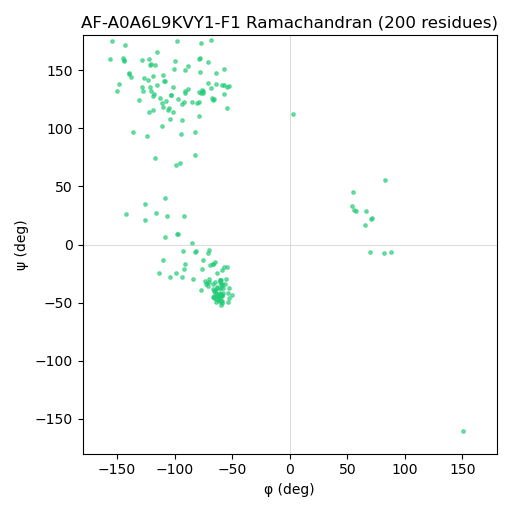4.193 1.00 93.06 90 PRO A CA 1
ATOM 749 C C . PRO A 1 90 ? -1.776 -15.831 4.039 1.00 93.06 90 PRO A C 1
ATOM 751 O O . PRO A 1 90 ? -2.126 -14.746 4.509 1.00 93.06 90 PRO A O 1
ATOM 754 N N . GLY A 1 91 ? -2.618 -16.609 3.354 1.00 90.94 91 GLY A N 1
ATOM 755 C CA . GLY A 1 91 ? -4.022 -16.256 3.118 1.00 90.94 91 GLY A CA 1
ATOM 756 C C . GLY A 1 91 ? -4.235 -15.021 2.231 1.00 90.94 91 GLY A C 1
ATOM 757 O O . GLY A 1 91 ? -5.333 -14.450 2.249 1.00 90.94 91 GLY A O 1
ATOM 758 N N . GLY A 1 92 ? -3.200 -14.599 1.494 1.00 94.50 92 GLY A N 1
ATOM 759 C CA . GLY A 1 92 ? -3.239 -13.453 0.591 1.00 94.50 92 GLY A CA 1
ATOM 760 C C . GLY A 1 92 ? -3.312 -12.104 1.302 1.00 94.50 92 GLY A C 1
ATOM 761 O O . GLY A 1 92 ? -3.782 -11.137 0.710 1.00 94.50 92 GLY A O 1
ATOM 762 N N . VAL A 1 93 ? -2.906 -12.011 2.572 1.00 96.81 93 VAL A N 1
ATOM 763 C CA . VAL A 1 93 ? -2.931 -10.751 3.334 1.00 96.81 93 VAL A CA 1
ATOM 764 C C . VAL A 1 93 ? -1.730 -9.885 2.944 1.00 96.81 93 VAL A C 1
ATOM 766 O O . VAL A 1 93 ? -0.589 -10.209 3.258 1.00 96.81 93 VAL A O 1
ATOM 769 N N . LEU A 1 94 ? -1.985 -8.770 2.257 1.00 96.31 94 LEU A N 1
ATOM 770 C CA . LEU A 1 94 ? -0.946 -7.874 1.725 1.00 96.31 94 LEU A CA 1
ATOM 771 C C . LEU A 1 94 ? -0.599 -6.724 2.673 1.00 96.31 94 LEU A C 1
ATOM 773 O O . LEU A 1 94 ? 0.501 -6.168 2.622 1.00 96.31 94 LEU A O 1
ATOM 777 N N . LEU A 1 95 ? -1.575 -6.330 3.488 1.00 94.88 95 LEU A N 1
ATOM 778 C CA . LEU A 1 95 ? -1.470 -5.265 4.473 1.00 94.88 95 LEU A CA 1
ATOM 779 C C . LEU A 1 95 ? -2.408 -5.586 5.632 1.00 94.88 95 LEU A C 1
ATOM 781 O O . LEU A 1 95 ? -3.577 -5.902 5.413 1.00 94.88 95 LEU A O 1
ATOM 785 N N . ASP A 1 96 ? -1.902 -5.482 6.852 1.00 92.88 96 ASP A N 1
ATOM 786 C CA . ASP A 1 96 ? -2.665 -5.683 8.076 1.00 92.88 96 ASP A CA 1
ATOM 787 C C . ASP A 1 96 ? -2.286 -4.556 9.047 1.00 92.88 96 ASP A C 1
ATOM 789 O O . ASP A 1 96 ? -1.240 -4.591 9.685 1.00 92.88 96 ASP A O 1
ATOM 793 N N . GLU A 1 97 ? -3.109 -3.510 9.080 1.00 88.56 97 GLU A N 1
ATOM 794 C CA . GLU A 1 97 ? -2.930 -2.314 9.912 1.00 88.56 97 GLU A CA 1
ATOM 795 C C . GLU A 1 97 ? -4.072 -2.235 10.941 1.00 88.56 97 GLU A C 1
ATOM 797 O O . GLU A 1 97 ? -5.086 -2.923 10.783 1.00 88.56 97 GLU A O 1
ATOM 802 N N . PRO A 1 98 ? -3.983 -1.402 11.993 1.00 84.69 98 PRO A N 1
ATOM 803 C CA . PRO A 1 98 ? -5.045 -1.301 12.995 1.00 84.69 98 PRO A CA 1
ATOM 804 C C . PRO A 1 98 ? -6.413 -0.901 12.429 1.00 84.69 98 PRO A C 1
ATOM 806 O O . PRO A 1 98 ? -7.423 -1.429 12.879 1.00 84.69 98 PRO A O 1
ATOM 809 N N . ALA A 1 99 ? -6.442 -0.001 11.440 1.00 83.38 99 ALA A N 1
ATOM 810 C CA . ALA A 1 99 ? -7.677 0.541 10.867 1.00 83.38 99 ALA A CA 1
ATOM 811 C C . ALA A 1 99 ? -8.193 -0.241 9.650 1.00 83.38 99 ALA A C 1
ATOM 813 O O . ALA A 1 99 ? -9.366 -0.133 9.302 1.00 83.38 99 ALA A O 1
ATOM 814 N N . LEU A 1 100 ? -7.334 -1.006 8.968 1.00 90.69 100 LEU A N 1
ATOM 815 C CA . LEU A 1 100 ? -7.723 -1.712 7.749 1.00 90.69 100 LEU A CA 1
ATOM 816 C C . LEU A 1 100 ? -6.852 -2.932 7.462 1.00 90.69 100 LEU A C 1
ATOM 818 O O . LEU A 1 100 ? -5.712 -3.044 7.912 1.00 90.69 100 LEU A O 1
ATOM 822 N N . ARG A 1 101 ? -7.386 -3.835 6.650 1.00 94.25 101 ARG A N 1
ATOM 823 C CA . ARG A 1 101 ? -6.684 -4.967 6.053 1.00 94.25 101 ARG A CA 1
ATOM 824 C C . ARG A 1 101 ? -6.884 -4.950 4.541 1.00 94.25 101 ARG A C 1
ATOM 826 O O . ARG A 1 101 ? -7.966 -4.631 4.061 1.00 94.25 101 ARG A O 1
ATOM 833 N N . VAL A 1 102 ? -5.851 -5.326 3.792 1.00 96.56 102 VAL A N 1
ATOM 834 C CA . VAL A 1 102 ? -5.941 -5.561 2.345 1.00 96.56 102 VAL A CA 1
ATOM 835 C C . VAL A 1 102 ? -5.594 -7.011 2.055 1.00 96.56 102 VAL A C 1
ATOM 837 O O . VAL A 1 102 ? -4.536 -7.496 2.464 1.00 96.56 102 VAL A O 1
ATOM 840 N N . ARG A 1 103 ? -6.475 -7.694 1.329 1.00 96.88 103 ARG A N 1
ATOM 841 C CA . ARG A 1 103 ? -6.293 -9.082 0.893 1.00 96.88 103 ARG A CA 1
ATOM 842 C C . ARG A 1 103 ? -6.331 -9.196 -0.619 1.00 96.88 103 ARG A C 1
ATOM 844 O O . ARG A 1 103 ? -6.962 -8.376 -1.282 1.00 96.88 103 ARG A O 1
ATOM 851 N N . ALA A 1 104 ? -5.693 -10.234 -1.141 1.00 96.44 104 ALA A N 1
ATOM 852 C CA . ALA A 1 104 ? -5.752 -10.605 -2.541 1.00 96.44 104 ALA A CA 1
ATOM 853 C C . ALA A 1 104 ? -6.289 -12.026 -2.735 1.00 96.44 104 ALA A C 1
ATOM 855 O O . ALA A 1 104 ? -6.167 -12.883 -1.860 1.00 96.44 104 ALA A O 1
ATOM 856 N N . ALA A 1 105 ? -6.862 -12.261 -3.911 1.00 94.56 105 ALA A N 1
ATOM 857 C CA . ALA A 1 105 ? -7.263 -13.570 -4.412 1.00 94.56 105 ALA A CA 1
ATOM 858 C C . ALA A 1 105 ? -6.881 -13.682 -5.893 1.00 94.56 105 ALA A C 1
ATOM 860 O O . ALA A 1 105 ? -6.977 -12.696 -6.627 1.00 94.56 105 ALA A O 1
ATOM 861 N N . PHE A 1 106 ? -6.475 -14.872 -6.339 1.00 92.31 106 PHE A N 1
ATOM 862 C CA . PHE A 1 106 ? -6.343 -15.146 -7.768 1.00 92.31 106 PHE A CA 1
ATOM 863 C C . PHE A 1 106 ? -7.719 -15.368 -8.388 1.00 92.31 106 PHE A C 1
ATOM 865 O O . PHE A 1 106 ? -8.537 -16.110 -7.847 1.00 92.31 106 PHE A O 1
ATOM 872 N N . LEU A 1 107 ? -7.953 -14.721 -9.522 1.00 87.31 107 LEU A N 1
ATOM 873 C CA . LEU A 1 107 ? -9.164 -14.832 -10.322 1.00 87.31 107 LEU A CA 1
ATOM 874 C C . LEU A 1 107 ? -8.798 -15.372 -11.705 1.00 87.31 107 LEU A C 1
ATOM 876 O O . LEU A 1 107 ? -7.742 -15.026 -12.244 1.00 87.31 107 LEU A O 1
ATOM 880 N N . ASP A 1 108 ? -9.679 -16.186 -12.282 1.00 83.88 108 ASP A N 1
ATOM 881 C CA . ASP A 1 108 ? -9.549 -16.596 -13.677 1.00 83.88 108 ASP A CA 1
ATOM 882 C C . ASP A 1 108 ? -10.031 -15.468 -14.597 1.00 83.88 108 ASP A C 1
ATOM 884 O O . ASP A 1 108 ? -11.157 -14.978 -14.493 1.00 83.88 108 ASP A O 1
ATOM 888 N N . HIS A 1 109 ? -9.137 -15.030 -15.474 1.00 79.50 109 HIS A N 1
ATOM 889 C CA . HIS A 1 109 ? -9.384 -14.009 -16.484 1.00 79.50 109 HIS A CA 1
ATOM 890 C C . HIS A 1 109 ? -8.661 -14.359 -17.798 1.00 79.50 109 HIS A C 1
ATOM 892 O O . HIS A 1 109 ? -8.229 -13.474 -18.534 1.00 79.50 109 HIS A O 1
ATOM 898 N N . GLY A 1 110 ? -8.407 -15.654 -18.047 1.00 84.50 110 GLY A N 1
ATOM 899 C CA . GLY A 1 110 ? -7.568 -16.125 -19.162 1.00 84.50 110 GLY A CA 1
ATOM 900 C C . GLY A 1 110 ? -6.068 -15.818 -19.009 1.00 84.50 110 GLY A C 1
ATOM 901 O O . GLY A 1 110 ? -5.252 -16.289 -19.796 1.00 84.50 110 GLY A O 1
ATOM 902 N N . THR A 1 111 ? -5.693 -15.057 -17.979 1.00 89.12 111 THR A N 1
ATOM 903 C CA . THR A 1 111 ? -4.325 -14.792 -17.519 1.00 89.12 111 THR A CA 1
ATOM 904 C C . THR A 1 111 ? -4.328 -14.669 -15.990 1.00 89.12 111 THR A C 1
ATOM 906 O O . THR A 1 111 ? -5.387 -14.414 -15.405 1.00 89.12 111 THR A O 1
ATOM 909 N N . PRO A 1 112 ? -3.176 -14.817 -15.308 1.00 90.19 112 PRO A N 1
ATOM 910 C CA . PRO A 1 112 ? -3.097 -14.578 -13.872 1.00 90.19 112 PRO A CA 1
ATOM 911 C C . PRO A 1 112 ? -3.600 -13.177 -13.488 1.00 90.19 112 PRO A C 1
ATOM 913 O O . PRO A 1 112 ? -3.024 -12.154 -13.867 1.00 90.19 112 PRO A O 1
ATOM 916 N N . CYS A 1 113 ? -4.670 -13.123 -12.697 1.00 91.56 113 CYS A N 1
ATOM 917 C CA . CYS A 1 113 ? -5.295 -11.885 -12.253 1.00 91.56 113 CYS A CA 1
ATOM 918 C C . CYS A 1 113 ? -5.451 -11.878 -10.732 1.00 91.56 113 CYS A C 1
ATOM 920 O O . CYS A 1 113 ? -5.936 -12.844 -10.156 1.00 91.56 113 CYS A O 1
ATOM 922 N N . LEU A 1 114 ? -5.057 -10.779 -10.085 1.00 93.75 114 LEU A N 1
ATOM 923 C CA . LEU A 1 114 ? -5.340 -10.545 -8.672 1.00 93.75 114 LEU A CA 1
ATOM 924 C C . LEU A 1 114 ? -6.583 -9.665 -8.533 1.00 93.75 114 LEU A C 1
ATOM 926 O O . LEU A 1 114 ? -6.616 -8.560 -9.080 1.00 93.75 114 LEU A O 1
ATOM 930 N N . GLY A 1 115 ? -7.564 -10.147 -7.777 1.00 91.19 115 GLY A N 1
ATOM 931 C CA . GLY A 1 115 ? -8.605 -9.329 -7.163 1.00 91.19 115 GLY A CA 1
ATOM 932 C C . GLY A 1 115 ? -8.170 -8.883 -5.770 1.00 91.19 115 GLY A C 1
ATOM 933 O O . GLY A 1 115 ? -7.423 -9.598 -5.102 1.00 91.19 115 GLY A O 1
ATOM 934 N N . PHE A 1 116 ? -8.641 -7.717 -5.328 1.00 93.62 116 PHE A N 1
ATOM 935 C CA . PHE A 1 116 ? -8.300 -7.149 -4.023 1.00 93.62 116 PHE A CA 1
ATOM 936 C C . PHE A 1 116 ? -9.558 -6.881 -3.197 1.00 93.62 116 PHE A C 1
ATOM 938 O O . PHE A 1 116 ? -10.560 -6.405 -3.728 1.00 93.62 116 PHE A O 1
ATOM 945 N N . ALA A 1 117 ? -9.476 -7.138 -1.894 1.00 91.62 117 ALA A N 1
ATOM 946 C CA . ALA A 1 117 ? -10.477 -6.747 -0.909 1.00 91.62 117 ALA A CA 1
ATOM 947 C C . ALA A 1 117 ? -9.843 -5.783 0.098 1.00 91.62 117 ALA A C 1
ATOM 949 O O . ALA A 1 117 ? -8.779 -6.075 0.649 1.00 91.62 117 ALA A O 1
ATOM 950 N N . VAL A 1 118 ? -10.494 -4.641 0.328 1.00 92.00 118 VAL A N 1
ATOM 951 C CA . VAL A 1 118 ? -10.137 -3.687 1.386 1.00 92.00 118 VAL A CA 1
ATOM 952 C C . VAL A 1 118 ? -11.175 -3.823 2.492 1.00 92.00 118 VAL A C 1
ATOM 954 O O . VAL A 1 118 ? -12.357 -3.573 2.274 1.00 92.00 118 VAL A O 1
ATOM 957 N N . GLU A 1 119 ? -10.727 -4.251 3.663 1.00 89.00 119 GLU A N 1
ATOM 958 C CA . GLU A 1 119 ? -11.552 -4.509 4.839 1.00 89.00 119 GLU A CA 1
ATOM 959 C C . GLU A 1 119 ? -11.243 -3.440 5.895 1.00 89.00 119 GLU A C 1
ATOM 961 O O . GLU A 1 119 ? -10.112 -3.349 6.371 1.00 89.00 119 GLU A O 1
ATOM 966 N N . GLU A 1 120 ? -12.225 -2.627 6.283 1.00 86.12 120 GLU A N 1
ATOM 967 C CA . GLU A 1 120 ? -12.072 -1.720 7.425 1.00 86.12 120 GLU A CA 1
ATOM 968 C C . GLU A 1 120 ? -12.155 -2.513 8.734 1.00 86.12 120 GLU A C 1
ATOM 970 O O . GLU A 1 120 ? -13.080 -3.297 8.960 1.00 86.12 120 GLU A O 1
ATOM 975 N N . LYS A 1 121 ? -11.193 -2.290 9.628 1.00 78.75 121 LYS A N 1
ATOM 976 C CA . LYS A 1 121 ? -11.211 -2.837 10.981 1.00 78.75 121 LYS A CA 1
ATOM 977 C C . LYS A 1 121 ? -11.821 -1.787 11.901 1.00 78.75 121 LYS A C 1
ATOM 979 O O . LYS A 1 121 ? -11.136 -0.863 12.313 1.00 78.75 121 LYS A O 1
ATOM 984 N N . ILE A 1 122 ? -13.129 -1.920 12.133 1.00 67.19 122 ILE A N 1
ATOM 985 C CA . ILE A 1 122 ? -14.009 -1.128 13.017 1.00 67.19 122 ILE A CA 1
ATOM 986 C C . ILE A 1 122 ? -13.337 0.066 13.727 1.00 67.19 122 ILE A C 1
ATOM 988 O O . ILE A 1 122 ? -12.583 -0.095 14.687 1.00 67.19 122 ILE A O 1
ATOM 992 N N . HIS A 1 123 ? -13.742 1.276 13.337 1.00 51.94 123 HIS A N 1
ATOM 993 C CA . HIS A 1 123 ? -13.473 2.516 14.062 1.00 51.94 123 HIS A CA 1
ATOM 994 C C . HIS A 1 123 ? -14.425 2.672 15.266 1.00 51.94 123 HIS A C 1
ATOM 996 O O . HIS A 1 123 ? -15.645 2.577 15.135 1.00 51.94 123 HIS A O 1
ATOM 1002 N N . VAL A 1 124 ? -13.890 2.980 16.452 1.00 55.06 124 VAL A N 1
ATOM 1003 C CA . VAL A 1 124 ? -14.697 3.316 17.643 1.00 55.06 124 VAL A CA 1
ATOM 1004 C C . VAL A 1 124 ? -15.151 4.776 17.559 1.00 55.06 124 VAL A C 1
ATOM 1006 O O . VAL A 1 124 ? -14.308 5.667 17.476 1.00 55.06 124 VAL A O 1
ATOM 1009 N N . ASN A 1 125 ? -16.460 5.042 17.589 1.00 46.91 125 ASN A N 1
ATOM 1010 C CA . ASN A 1 125 ? -17.010 6.400 17.656 1.00 46.91 125 ASN A CA 1
ATOM 1011 C C . ASN A 1 125 ? -17.592 6.664 19.054 1.00 46.91 125 ASN A C 1
ATOM 1013 O O . ASN A 1 125 ? -18.461 5.925 19.511 1.00 46.91 125 ASN A O 1
ATOM 1017 N N . VAL A 1 126 ? -17.128 7.716 19.732 1.00 56.06 126 VAL A N 1
ATOM 1018 C CA . VAL A 1 126 ? -17.569 8.070 21.091 1.00 56.06 126 VAL A CA 1
ATOM 1019 C C . VAL A 1 126 ? -18.575 9.220 21.025 1.00 56.06 126 VAL A C 1
ATOM 1021 O O . VAL A 1 126 ? -18.236 10.344 20.652 1.00 56.06 126 VAL A O 1
ATOM 1024 N N . TRP A 1 127 ? -19.827 8.956 21.406 1.00 58.47 127 TRP A N 1
ATOM 1025 C CA . TRP A 1 127 ? -20.916 9.934 21.325 1.00 58.47 127 TRP A CA 1
ATOM 1026 C C . TRP A 1 127 ? -20.912 10.885 22.526 1.00 58.47 127 TRP A C 1
ATOM 1028 O O . TRP A 1 127 ? -21.482 10.586 23.575 1.00 58.47 127 TRP A O 1
ATOM 1038 N N . LYS A 1 128 ? -20.307 12.067 22.360 1.00 58.72 128 LYS A N 1
ATOM 1039 C CA . LYS A 1 128 ? -20.182 13.092 23.418 1.00 58.72 128 LYS A CA 1
ATOM 1040 C C . LYS A 1 128 ? -21.516 13.467 24.074 1.00 58.72 128 LYS A C 1
ATOM 1042 O O . LYS A 1 128 ? -21.562 13.635 25.285 1.00 58.72 128 LYS A O 1
ATOM 1047 N N . ASN A 1 129 ? -22.599 13.533 23.297 1.00 69.19 129 ASN A N 1
ATOM 1048 C CA . ASN A 1 129 ? -23.929 13.863 23.821 1.00 69.19 129 ASN A CA 1
ATOM 1049 C C . ASN A 1 129 ? -24.437 12.790 24.797 1.00 69.19 129 ASN A C 1
ATOM 1051 O O . ASN A 1 129 ? -24.963 13.126 25.850 1.00 69.19 129 ASN A O 1
ATOM 1055 N N . ARG A 1 130 ? -24.199 11.504 24.501 1.00 62.34 130 ARG A N 1
ATOM 1056 C CA . ARG A 1 130 ? -24.562 10.398 25.403 1.00 62.34 130 ARG A CA 1
ATOM 1057 C C . ARG A 1 130 ? -23.682 10.351 26.644 1.00 62.34 130 ARG A C 1
ATOM 1059 O O . ARG A 1 130 ? -24.174 10.046 27.721 1.00 62.34 130 ARG A O 1
ATOM 1066 N N . LEU A 1 131 ? -22.397 10.688 26.515 1.00 60.66 131 LEU A N 1
ATOM 1067 C CA . LEU A 1 131 ? -21.526 10.837 27.684 1.00 60.66 131 LEU A CA 1
ATOM 1068 C C . LEU A 1 131 ? -22.043 11.933 28.624 1.00 60.66 131 LEU A C 1
ATOM 1070 O O . LEU A 1 131 ? -22.104 11.712 29.829 1.00 60.66 131 LEU A O 1
ATOM 1074 N N . ALA A 1 132 ? -22.480 13.069 28.074 1.00 67.50 132 ALA A N 1
ATOM 1075 C CA . ALA A 1 132 ? -23.058 14.155 28.858 1.00 67.50 132 ALA A CA 1
ATOM 1076 C C . ALA A 1 132 ? -24.375 13.751 29.546 1.00 67.50 132 ALA A C 1
ATOM 1078 O O . ALA A 1 132 ? -24.542 14.033 30.729 1.00 67.50 132 ALA A O 1
ATOM 1079 N N . GLU A 1 133 ? -25.273 13.043 28.850 1.00 73.25 133 GLU A N 1
ATOM 1080 C CA . GLU A 1 133 ? -26.510 12.494 29.439 1.00 73.25 133 GLU A CA 1
ATOM 1081 C C . GLU A 1 133 ? -26.234 11.537 30.608 1.00 73.25 133 GLU A C 1
ATOM 1083 O O . GLU A 1 133 ? -26.988 11.501 31.576 1.00 73.25 133 GLU A O 1
ATOM 1088 N N . LEU A 1 134 ? -25.134 10.785 30.538 1.00 66.25 134 LEU A N 1
ATOM 1089 C CA . LEU A 1 134 ? -24.701 9.859 31.585 1.00 66.25 134 LEU A CA 1
ATOM 1090 C C . LEU A 1 134 ? -23.869 10.532 32.695 1.00 66.25 134 LEU A C 1
ATOM 1092 O O . LEU A 1 134 ? -23.414 9.846 33.608 1.00 66.25 134 LEU A O 1
ATOM 1096 N N . GLY A 1 135 ? -23.648 11.851 32.636 1.00 68.62 135 GLY A N 1
ATOM 1097 C CA . GLY A 1 135 ? -22.854 12.590 33.626 1.00 68.62 135 GLY A CA 1
ATOM 1098 C C . GLY A 1 135 ? -21.346 12.313 33.563 1.00 68.62 135 GLY A C 1
ATOM 1099 O O . GLY A 1 135 ? -20.639 12.494 34.553 1.00 68.62 135 GLY A O 1
ATOM 1100 N N . LEU A 1 136 ? -20.839 11.860 32.415 1.00 61.50 136 LEU A N 1
ATOM 1101 C CA . LEU A 1 136 ? -19.447 11.456 32.222 1.00 61.50 136 LEU A CA 1
ATOM 1102 C C . LEU A 1 136 ? -18.682 12.540 31.464 1.00 61.50 136 LEU A C 1
ATOM 1104 O O . LEU A 1 136 ? -19.101 12.989 30.397 1.00 61.50 136 LEU A O 1
ATOM 1108 N N . ALA A 1 137 ? -17.537 12.956 32.000 1.00 54.06 137 ALA A N 1
ATOM 1109 C CA . ALA A 1 137 ? -16.689 13.953 31.351 1.00 54.06 137 ALA A CA 1
ATOM 1110 C C . ALA A 1 137 ? -15.862 13.349 30.177 1.00 54.06 137 ALA A C 1
ATOM 1112 O O . ALA A 1 137 ? -15.896 12.145 29.930 1.00 54.06 137 ALA A O 1
ATOM 1113 N N . VAL A 1 138 ? -15.148 14.193 29.407 1.00 53.19 138 VAL A N 1
ATOM 1114 C CA . VAL A 1 138 ? -14.336 13.818 28.213 1.00 53.19 138 VAL A CA 1
ATOM 1115 C C . VAL A 1 138 ? -12.830 14.080 28.454 1.00 53.19 138 VAL A C 1
ATOM 1117 O O . VAL A 1 138 ? -12.490 15.081 29.075 1.00 53.19 138 VAL A O 1
ATOM 1120 N N . GLY A 1 139 ? -11.917 13.166 28.057 1.00 58.09 139 GLY A N 1
ATOM 1121 C CA . GLY A 1 139 ? -10.551 13.000 28.643 1.00 58.09 139 GLY A CA 1
ATOM 1122 C C . GLY A 1 139 ? -9.959 11.557 28.597 1.00 58.09 139 GLY A C 1
ATOM 1123 O O . GLY A 1 139 ? -10.410 10.759 27.779 1.00 58.09 139 GLY A O 1
ATOM 1124 N N . PRO A 1 140 ? -8.945 11.182 29.402 1.00 47.72 140 PRO A N 1
ATOM 1125 C CA . PRO A 1 140 ? -8.426 9.808 29.500 1.00 47.72 140 PRO A CA 1
ATOM 1126 C C . PRO A 1 140 ? -9.112 9.040 30.647 1.00 47.72 140 PRO A C 1
ATOM 1128 O O . PRO A 1 140 ? -8.825 9.309 31.806 1.00 47.72 140 PRO A O 1
ATOM 1131 N N . TRP A 1 141 ? -10.010 8.089 30.359 1.00 59.09 141 TRP A N 1
ATOM 1132 C CA . TRP A 1 141 ? -10.950 7.538 31.363 1.00 59.09 141 TRP A CA 1
ATOM 1133 C C . TRP A 1 141 ? -10.605 6.141 31.890 1.00 59.09 141 TRP A C 1
ATOM 1135 O O . TRP A 1 141 ? -10.956 5.818 33.013 1.00 59.09 141 TRP A O 1
ATOM 1145 N N . LEU A 1 142 ? -9.931 5.290 31.121 1.00 57.25 142 LEU A N 1
ATOM 1146 C CA . LEU A 1 142 ? -9.981 3.832 31.315 1.00 57.25 142 LEU A CA 1
ATOM 1147 C C . LEU A 1 142 ? -8.783 3.263 32.104 1.00 57.25 142 LEU A C 1
ATOM 1149 O O . LEU A 1 142 ? -7.959 2.552 31.542 1.00 57.25 142 LEU A O 1
ATOM 1153 N N . LYS A 1 143 ? -8.665 3.570 33.408 1.00 61.97 143 LYS A N 1
ATOM 1154 C CA . LYS A 1 143 ? -7.437 3.251 34.178 1.00 61.97 143 LYS A CA 1
ATOM 1155 C C . LYS A 1 143 ? -7.542 2.213 35.304 1.00 61.97 143 LYS A C 1
ATOM 1157 O O . LYS A 1 143 ? -6.497 1.648 35.629 1.00 61.97 143 LYS A O 1
ATOM 1162 N N . PHE A 1 144 ? -8.701 1.970 35.924 1.00 63.38 144 PHE A 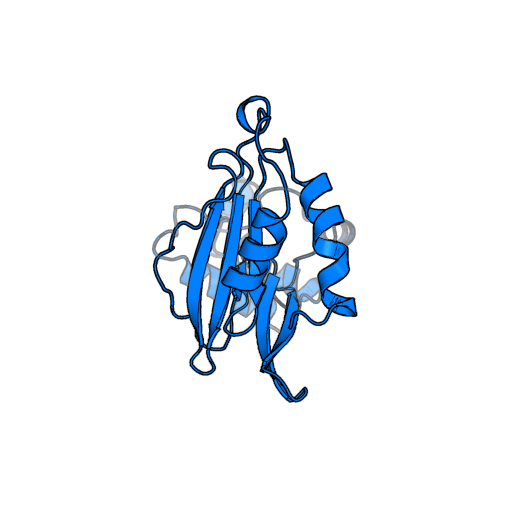N 1
ATOM 1163 C CA . PHE A 1 144 ? -8.771 1.229 37.205 1.00 63.38 144 PHE A CA 1
ATOM 1164 C C . PHE A 1 144 ? -9.750 0.052 37.208 1.00 63.38 144 PHE A C 1
ATOM 1166 O O . PHE A 1 144 ? -10.658 0.029 36.396 1.00 63.38 144 PHE A O 1
ATOM 1173 N N . LEU A 1 145 ? -9.574 -0.916 38.116 1.00 68.56 145 LEU A N 1
ATOM 1174 C CA . LEU A 1 145 ? -10.584 -1.945 38.425 1.00 68.56 145 LEU A CA 1
ATOM 1175 C C . LEU A 1 145 ? -11.680 -1.372 39.339 1.00 68.56 145 LEU A C 1
ATOM 1177 O O . LEU A 1 145 ? -11.445 -0.374 40.022 1.00 68.56 145 LEU A O 1
ATOM 1181 N N . ASP A 1 146 ? -12.850 -2.017 39.402 1.00 79.88 146 ASP A N 1
ATOM 1182 C CA . ASP A 1 146 ? -13.980 -1.574 40.240 1.00 79.88 146 ASP A CA 1
ATOM 1183 C C . ASP A 1 146 ? -13.645 -1.527 41.733 1.00 79.88 146 ASP A C 1
ATOM 1185 O O . ASP A 1 146 ? -13.991 -0.573 42.424 1.00 79.88 146 ASP A O 1
ATOM 1189 N N . GLN A 1 147 ? -12.864 -2.495 42.217 1.00 77.56 147 GLN A N 1
ATOM 1190 C CA . GLN A 1 147 ? -12.371 -2.530 43.601 1.00 77.56 147 GLN A CA 1
ATOM 1191 C C . GLN A 1 147 ? -11.562 -1.279 44.008 1.00 77.56 147 GLN A C 1
ATOM 1193 O O . GLN A 1 147 ? -11.378 -1.017 45.192 1.00 77.56 147 GLN A O 1
ATOM 1198 N N . ASP A 1 148 ? -11.047 -0.517 43.037 1.00 81.44 148 ASP A N 1
ATOM 1199 C CA . ASP A 1 148 ? -10.245 0.688 43.248 1.00 81.44 148 ASP A CA 1
ATOM 1200 C C . ASP A 1 148 ? -11.041 1.971 42.919 1.00 81.44 148 ASP A C 1
ATOM 1202 O O . ASP A 1 148 ? -10.446 3.015 42.629 1.00 81.44 148 ASP A O 1
ATOM 1206 N N . ALA A 1 149 ? -12.380 1.918 42.987 1.00 76.06 149 ALA A N 1
ATOM 1207 C CA . ALA A 1 149 ? -13.291 3.023 42.663 1.00 76.06 149 ALA A CA 1
ATOM 1208 C C . ALA A 1 149 ? -12.928 4.346 43.360 1.00 76.06 149 ALA A C 1
ATOM 1210 O O . ALA A 1 149 ? -12.862 5.384 42.704 1.00 76.06 149 ALA A O 1
ATOM 1211 N N . ASP A 1 150 ? -12.587 4.321 44.651 1.00 77.62 150 ASP A N 1
ATOM 1212 C CA . ASP A 1 150 ? -12.192 5.526 45.399 1.00 77.62 150 ASP A CA 1
ATOM 1213 C C . ASP A 1 150 ? -10.891 6.150 44.873 1.00 77.62 150 ASP A C 1
ATOM 1215 O O . ASP A 1 150 ? -10.659 7.361 44.947 1.00 77.62 150 ASP A O 1
ATOM 1219 N N . HIS A 1 151 ? -9.978 5.324 44.361 1.00 74.81 151 HIS A N 1
ATOM 1220 C CA . HIS A 1 151 ? -8.746 5.801 43.743 1.00 74.81 151 HIS A CA 1
ATOM 1221 C C . HIS A 1 151 ? -9.003 6.340 42.333 1.00 74.81 151 HIS A C 1
ATOM 1223 O O . HIS A 1 151 ? -8.436 7.371 41.965 1.00 74.81 151 HIS A O 1
ATOM 1229 N N . ALA A 1 152 ? -9.878 5.676 41.574 1.00 69.81 152 ALA A N 1
ATOM 1230 C CA . ALA A 1 152 ? -10.323 6.123 40.262 1.00 69.81 152 ALA A CA 1
ATOM 1231 C C . ALA A 1 152 ? -11.006 7.497 40.357 1.00 69.81 152 ALA A C 1
ATOM 1233 O O . ALA A 1 152 ? -10.592 8.431 39.670 1.00 69.81 152 ALA A O 1
ATOM 1234 N N . ALA A 1 153 ? -11.938 7.660 41.300 1.00 71.38 153 ALA A N 1
ATOM 1235 C CA . ALA A 1 153 ? -12.663 8.903 41.547 1.00 71.38 153 ALA A CA 1
ATOM 1236 C C . ALA A 1 153 ? -11.725 10.070 41.893 1.00 71.38 153 ALA A C 1
ATOM 1238 O O . ALA A 1 153 ? -11.798 11.126 41.267 1.00 71.38 153 ALA A O 1
ATOM 1239 N N . ARG A 1 154 ? -10.775 9.866 42.821 1.00 78.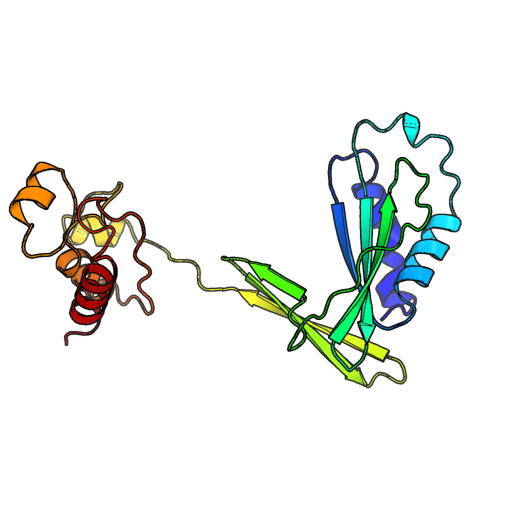06 154 ARG A N 1
ATOM 1240 C CA . ARG A 1 154 ? -9.779 10.891 43.199 1.00 78.06 154 ARG A CA 1
ATOM 1241 C C . ARG A 1 154 ? -8.897 11.343 42.040 1.00 78.06 154 ARG A C 1
ATOM 1243 O O . ARG A 1 154 ? -8.435 12.478 42.037 1.00 78.06 154 ARG A O 1
ATOM 1250 N N . LYS A 1 155 ? -8.627 10.455 41.082 1.00 71.00 155 LYS A N 1
ATOM 1251 C CA . LYS A 1 155 ? -7.820 10.762 39.895 1.00 71.00 155 LYS A CA 1
ATOM 1252 C C . LYS A 1 155 ? -8.661 11.101 38.664 1.00 71.00 155 LYS A C 1
ATOM 1254 O O . LYS A 1 155 ? -8.096 11.213 37.581 1.00 71.00 155 LYS A O 1
ATOM 1259 N N . HIS A 1 156 ? -9.975 11.265 38.821 1.00 70.50 156 HIS A N 1
ATOM 1260 C CA . HIS A 1 156 ? -10.909 11.553 37.731 1.00 70.50 156 HIS A CA 1
ATOM 1261 C C . HIS A 1 156 ? -10.837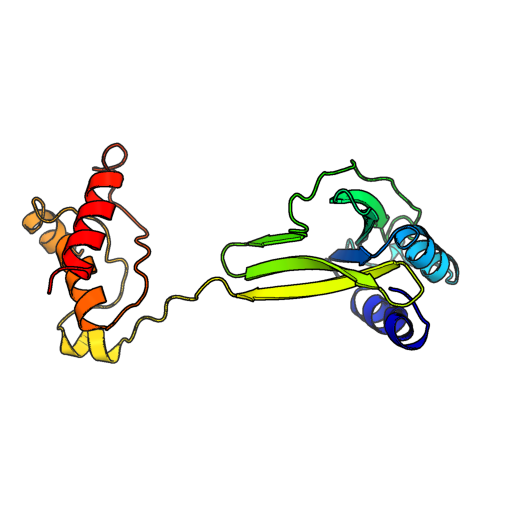 10.527 36.585 1.00 70.50 156 HIS A C 1
ATOM 1263 O O . HIS A 1 156 ? -10.797 10.872 35.405 1.00 70.50 156 HIS A O 1
ATOM 1269 N N . HIS A 1 157 ? -10.806 9.246 36.948 1.00 75.69 157 HIS A N 1
ATOM 1270 C CA . HIS A 1 157 ? -10.800 8.108 36.036 1.00 75.69 157 HIS A CA 1
ATOM 1271 C C . HIS A 1 157 ? -11.990 7.180 36.313 1.00 75.69 157 HIS A C 1
ATOM 1273 O O . HIS A 1 157 ? -12.559 7.190 37.402 1.00 75.69 157 HIS A O 1
ATOM 1279 N N . LEU A 1 158 ? -12.340 6.363 35.322 1.00 73.19 158 LEU A N 1
ATOM 1280 C CA . LEU A 1 158 ? -13.337 5.304 35.423 1.00 73.19 158 LEU A CA 1
ATOM 1281 C C . LEU A 1 158 ? -12.714 3.989 35.887 1.00 73.19 158 LEU A C 1
ATOM 1283 O O . LEU A 1 158 ? -11.538 3.693 35.624 1.00 73.19 158 LEU A O 1
ATOM 1287 N N . THR A 1 159 ? -13.563 3.179 36.510 1.00 85.94 159 THR A N 1
ATOM 1288 C CA . THR A 1 159 ? -13.322 1.752 36.691 1.00 85.94 159 THR A CA 1
ATOM 1289 C C . THR A 1 159 ? -13.638 0.972 35.409 1.00 85.94 159 THR A C 1
ATOM 1291 O O . THR A 1 159 ? -14.379 1.433 34.534 1.00 85.94 159 THR A O 1
ATOM 1294 N N . ALA A 1 160 ? -13.084 -0.230 35.283 1.00 83.06 160 ALA A N 1
ATOM 1295 C CA . ALA A 1 160 ? -13.327 -1.153 34.184 1.00 83.06 160 ALA A CA 1
ATOM 1296 C C . ALA A 1 160 ? -14.819 -1.519 34.114 1.00 83.06 160 ALA A C 1
ATOM 1298 O O . ALA A 1 160 ? -15.435 -1.423 33.050 1.00 83.06 160 ALA A O 1
ATOM 1299 N N . ARG A 1 161 ? -15.452 -1.789 35.261 1.00 83.25 161 ARG A N 1
ATOM 1300 C CA . ARG A 1 161 ? -16.907 -1.980 35.337 1.00 83.25 161 ARG A CA 1
ATOM 1301 C C . ARG A 1 161 ? -17.709 -0.771 34.842 1.00 83.25 161 ARG A C 1
ATOM 1303 O O . ARG A 1 161 ? -18.690 -0.945 34.113 1.00 83.25 161 ARG A O 1
ATOM 1310 N N . GLN A 1 162 ? -17.320 0.450 35.216 1.00 80.75 162 GLN A N 1
ATOM 1311 C CA . GLN A 1 162 ? -17.987 1.668 34.739 1.00 80.75 162 GLN A CA 1
ATOM 1312 C C . GLN A 1 162 ? -17.855 1.807 33.219 1.00 80.75 162 GLN A C 1
ATOM 1314 O O . GLN A 1 162 ? -18.852 2.043 32.538 1.00 80.75 162 GLN A O 1
ATOM 1319 N N . ALA A 1 163 ? -16.660 1.583 32.669 1.00 80.69 163 ALA A N 1
ATOM 1320 C CA . ALA A 1 163 ? -16.431 1.627 31.228 1.00 80.69 163 ALA A CA 1
ATOM 1321 C C . ALA A 1 163 ? -17.255 0.580 30.455 1.00 80.69 163 ALA A C 1
ATOM 1323 O O . ALA A 1 163 ? -17.856 0.914 29.432 1.00 80.69 163 ALA A O 1
ATOM 1324 N N . GLY A 1 164 ? -17.350 -0.655 30.959 1.00 81.69 164 GLY A N 1
ATOM 1325 C CA . GLY A 1 164 ? -18.207 -1.685 30.363 1.00 81.69 164 GLY A CA 1
ATOM 1326 C C . GLY A 1 164 ? -19.697 -1.331 30.435 1.00 81.69 164 GLY A C 1
ATOM 1327 O O . GLY A 1 164 ? -20.418 -1.464 29.448 1.00 81.69 164 GLY A O 1
ATOM 1328 N N . SER A 1 165 ? -20.152 -0.766 31.557 1.00 80.69 165 SER A N 1
ATOM 1329 C CA . SER A 1 165 ? -21.550 -0.334 31.725 1.00 80.69 165 SER A CA 1
ATOM 1330 C C . SER A 1 165 ? -21.943 0.781 30.747 1.00 80.69 165 SER A C 1
ATOM 1332 O O . SER A 1 165 ? -23.059 0.786 30.227 1.00 80.69 165 SER A O 1
ATOM 1334 N N . ILE A 1 166 ? -21.020 1.704 30.459 1.00 76.62 166 ILE A N 1
ATOM 1335 C CA . ILE A 1 166 ? -21.203 2.766 29.458 1.00 76.62 166 ILE A CA 1
ATOM 1336 C C . ILE A 1 166 ? -21.313 2.178 28.060 1.00 76.62 166 ILE A C 1
ATOM 1338 O O . ILE A 1 166 ? -22.206 2.554 27.303 1.00 76.62 166 ILE A O 1
ATOM 1342 N N . ALA A 1 167 ? -20.420 1.251 27.715 1.00 77.31 167 ALA A N 1
ATOM 1343 C CA . ALA A 1 167 ? -20.448 0.600 26.416 1.00 77.31 167 ALA A CA 1
ATOM 1344 C C . ALA A 1 167 ? -21.781 -0.111 26.157 1.00 77.31 167 ALA A C 1
ATOM 1346 O O . ALA A 1 167 ? -22.349 0.034 25.072 1.00 77.31 167 ALA A O 1
ATOM 1347 N N . ARG A 1 168 ? -22.321 -0.796 27.172 1.00 79.69 168 ARG A N 1
ATOM 1348 C CA . ARG A 1 168 ? -23.664 -1.382 27.113 1.00 79.69 168 ARG A CA 1
ATOM 1349 C C . ARG A 1 168 ? -24.735 -0.322 26.883 1.00 79.69 168 ARG A C 1
ATOM 1351 O O . ARG A 1 168 ? -25.524 -0.452 25.953 1.00 79.69 168 ARG A O 1
ATOM 1358 N N . ALA A 1 169 ? -24.755 0.732 27.701 1.00 71.69 169 ALA A N 1
ATOM 1359 C CA . ALA A 1 169 ? -25.749 1.802 27.590 1.00 71.69 169 ALA A CA 1
ATOM 1360 C C . ALA A 1 169 ? -25.707 2.505 26.219 1.00 71.69 169 ALA A C 1
ATOM 1362 O O . ALA A 1 169 ? -26.732 2.948 25.710 1.00 71.69 169 ALA A O 1
ATOM 1363 N N . ALA A 1 170 ? -24.527 2.569 25.598 1.00 69.12 170 ALA A N 1
ATOM 1364 C CA . ALA A 1 170 ? -24.325 3.126 24.266 1.00 69.12 170 ALA A CA 1
ATOM 1365 C C . ALA A 1 170 ? -24.674 2.159 23.114 1.00 69.12 170 ALA A C 1
ATOM 1367 O O . ALA A 1 170 ? -24.606 2.563 21.954 1.00 69.12 170 ALA A O 1
ATOM 1368 N N . GLY A 1 171 ? -25.014 0.894 23.393 1.00 68.25 171 GLY A N 1
ATOM 1369 C CA . GLY A 1 171 ? -25.247 -0.123 22.361 1.00 68.25 171 GLY A CA 1
ATOM 1370 C C . GLY A 1 171 ? -23.985 -0.483 21.566 1.00 68.25 171 GLY A C 1
ATOM 1371 O O . GLY A 1 171 ? -24.069 -0.817 20.381 1.00 68.25 171 GLY A O 1
ATOM 1372 N N . ALA A 1 172 ? -22.803 -0.369 22.180 1.00 66.75 172 ALA A N 1
ATOM 1373 C CA . ALA A 1 172 ? -21.538 -0.651 21.516 1.00 66.75 172 ALA A CA 1
ATOM 1374 C C . ALA A 1 172 ? -21.417 -2.148 21.185 1.00 66.75 172 ALA A C 1
ATOM 1376 O O . ALA A 1 172 ? -21.516 -3.002 22.060 1.00 66.75 172 ALA A O 1
ATOM 1377 N N . LYS A 1 173 ? -21.157 -2.467 19.911 1.00 64.88 173 LYS A N 1
ATOM 1378 C CA . LYS A 1 173 ? -20.969 -3.855 19.444 1.00 64.88 173 LYS A CA 1
ATOM 1379 C C . LYS A 1 173 ? -19.605 -4.444 19.814 1.00 64.88 173 LYS A C 1
ATOM 1381 O O . LYS A 1 173 ? -19.440 -5.657 19.795 1.00 64.88 173 LYS A O 1
ATOM 1386 N N . LEU A 1 174 ? -18.625 -3.584 20.088 1.00 58.88 174 LEU A N 1
ATOM 1387 C CA . LEU A 1 174 ? -17.262 -3.953 20.451 1.00 58.88 174 LEU A CA 1
ATOM 1388 C C . LEU A 1 174 ? -16.690 -2.899 21.402 1.00 58.88 174 LEU A C 1
ATOM 1390 O O . LEU A 1 174 ? -16.866 -1.700 21.178 1.00 58.88 174 LEU A O 1
ATOM 1394 N N . VAL A 1 175 ? -15.980 -3.354 22.435 1.00 68.19 175 VAL A N 1
ATOM 1395 C CA . VAL A 1 175 ? -15.307 -2.503 23.421 1.00 68.19 175 VAL A CA 1
ATOM 1396 C C . VAL A 1 175 ? -13.828 -2.845 23.425 1.00 68.19 175 VAL A C 1
ATOM 1398 O O . VAL A 1 175 ? -13.446 -3.939 23.825 1.00 68.19 175 VAL A O 1
ATOM 1401 N N . THR A 1 176 ? -12.991 -1.899 23.003 1.00 69.56 176 THR A N 1
ATOM 1402 C CA . THR A 1 176 ? -11.535 -2.061 23.045 1.00 69.56 176 THR A CA 1
ATOM 1403 C C . THR A 1 176 ? -10.964 -1.110 24.087 1.00 69.56 176 THR A C 1
ATOM 1405 O O . THR A 1 176 ? -10.858 0.089 23.821 1.00 69.56 176 THR A O 1
ATOM 1408 N N . PRO A 1 177 ? -10.608 -1.598 25.284 1.00 68.19 177 PRO A N 1
ATOM 1409 C CA . PRO A 1 177 ? -9.990 -0.754 26.289 1.00 68.19 177 PRO A CA 1
ATOM 1410 C C . PRO A 1 177 ? -8.560 -0.385 25.900 1.00 68.19 177 PRO A C 1
ATOM 1412 O O . PRO A 1 177 ? -7.788 -1.216 25.421 1.00 68.19 177 PRO A O 1
ATOM 1415 N N . PHE A 1 178 ? -8.209 0.875 26.136 1.00 59.56 178 PHE A N 1
ATOM 1416 C CA . PHE A 1 178 ? -6.861 1.397 25.978 1.00 59.56 178 PHE A CA 1
ATOM 1417 C C . PHE A 1 178 ? -6.569 2.360 27.135 1.00 59.56 178 PHE A C 1
ATOM 1419 O O . PHE A 1 178 ? -7.477 3.043 27.608 1.00 59.56 178 PHE A O 1
ATOM 1426 N N . HIS A 1 179 ? -5.303 2.419 27.566 1.00 66.75 179 HIS A N 1
ATOM 1427 C CA . HIS A 1 179 ? -4.796 3.288 28.640 1.00 66.75 179 HIS A CA 1
ATOM 1428 C C . HIS A 1 179 ? -4.979 2.785 30.094 1.00 66.75 179 HIS A C 1
ATOM 1430 O O . H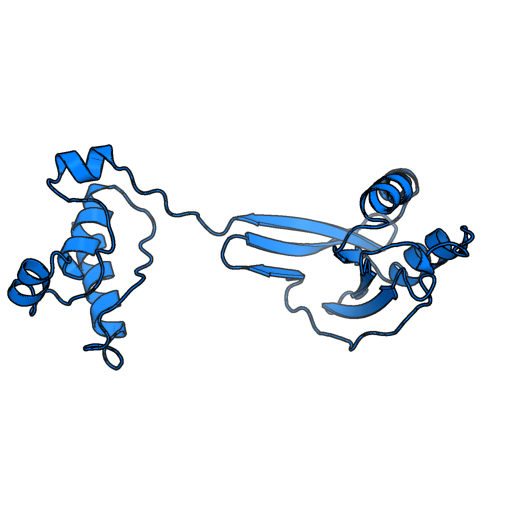IS A 1 179 ? -5.449 3.530 30.945 1.00 66.75 179 HIS A O 1
ATOM 1436 N N . PHE A 1 180 ? -4.496 1.587 30.437 1.00 74.19 180 PHE A N 1
ATOM 1437 C CA . PHE A 1 180 ? -4.540 1.061 31.813 1.00 74.19 180 PHE A CA 1
ATOM 1438 C C . PHE A 1 180 ? -3.584 1.758 32.798 1.00 74.19 180 PHE A C 1
ATOM 1440 O O . PHE A 1 180 ?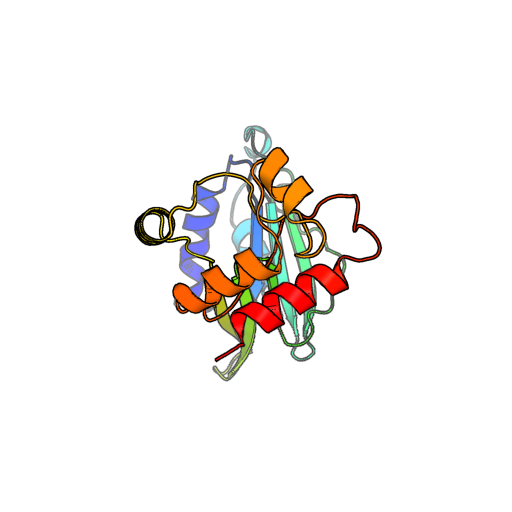 -2.573 2.349 32.411 1.00 74.19 180 PHE A O 1
ATOM 1447 N N . SER A 1 181 ? -3.890 1.686 34.099 1.00 74.81 181 SER A N 1
ATOM 1448 C CA . SER A 1 181 ? -2.947 2.086 35.149 1.00 74.81 181 SER A CA 1
ATOM 1449 C C . SER A 1 181 ? -1.769 1.101 35.212 1.00 74.81 181 SER A C 1
ATOM 1451 O O . SER A 1 181 ? -2.013 -0.105 35.293 1.00 74.81 181 SER A O 1
ATOM 1453 N N . PRO A 1 182 ? -0.509 1.578 35.298 1.00 78.69 182 PRO A N 1
ATOM 1454 C CA . PRO A 1 182 ? 0.664 0.719 35.501 1.00 78.69 182 PRO A CA 1
ATOM 1455 C C . PRO A 1 182 ? 0.571 -0.196 36.733 1.00 78.69 182 PRO A C 1
ATOM 1457 O O . PRO A 1 182 ? 1.265 -1.202 36.805 1.00 78.69 182 PRO A O 1
ATOM 1460 N N . ARG A 1 183 ? -0.314 0.123 37.689 1.00 79.75 183 ARG A N 1
ATOM 1461 C CA . ARG A 1 183 ? -0.616 -0.715 38.861 1.00 79.75 183 ARG A CA 1
ATOM 1462 C C . ARG A 1 183 ? -1.129 -2.117 38.501 1.00 79.75 183 ARG A C 1
ATOM 1464 O O . ARG A 1 183 ? -1.054 -3.000 39.344 1.00 79.75 183 ARG A O 1
ATOM 1471 N N . TYR A 1 184 ? -1.659 -2.303 37.294 1.00 80.94 184 TYR A N 1
ATOM 1472 C CA . TYR A 1 184 ? -2.202 -3.578 36.819 1.00 80.94 184 TYR A CA 1
ATOM 1473 C C . TYR A 1 184 ? -1.417 -4.128 35.624 1.00 80.94 184 TYR A C 1
ATOM 1475 O O . TYR A 1 184 ? -1.993 -4.826 34.796 1.00 80.94 184 TYR A O 1
ATOM 1483 N N . ALA A 1 185 ? -0.129 -3.800 35.493 1.00 76.69 185 ALA A N 1
ATOM 1484 C CA . ALA A 1 185 ? 0.690 -4.248 34.362 1.00 76.69 185 ALA A CA 1
ATOM 1485 C C . ALA A 1 185 ? 0.709 -5.785 34.202 1.00 76.69 185 ALA A C 1
ATOM 1487 O O . ALA A 1 185 ? 0.715 -6.292 33.087 1.00 76.69 185 ALA A O 1
ATOM 1488 N N . ASP A 1 186 ? 0.653 -6.522 35.310 1.00 82.62 186 ASP A N 1
ATOM 1489 C CA . ASP A 1 186 ? 0.556 -7.986 35.394 1.00 82.62 186 ASP A CA 1
ATOM 1490 C C . ASP A 1 186 ? -0.894 -8.504 35.479 1.00 82.62 186 ASP A C 1
ATOM 1492 O O . ASP A 1 186 ? -1.144 -9.708 35.440 1.00 82.62 186 ASP A O 1
ATOM 1496 N N . ARG A 1 187 ? -1.866 -7.594 35.580 1.00 82.62 187 ARG A N 1
ATOM 1497 C CA . ARG A 1 187 ? -3.290 -7.874 35.816 1.00 82.62 187 ARG A CA 1
ATOM 1498 C C . ARG A 1 187 ? -4.209 -7.250 34.766 1.00 82.62 187 ARG A C 1
ATOM 1500 O O . ARG A 1 187 ? -5.406 -7.092 34.993 1.00 82.62 187 ARG A O 1
ATOM 1507 N N . GLU A 1 188 ? -3.680 -6.922 33.590 1.00 77.75 188 GLU A N 1
ATOM 1508 C CA . GLU A 1 188 ? -4.452 -6.308 32.503 1.00 77.75 188 GLU A CA 1
ATOM 1509 C C . GLU A 1 188 ? -5.638 -7.184 32.063 1.00 77.75 188 GLU A C 1
ATOM 1511 O O . GLU A 1 188 ? -6.719 -6.683 31.747 1.00 77.75 188 GLU A O 1
ATOM 1516 N N . ALA A 1 189 ? -5.469 -8.508 32.105 1.00 80.44 189 ALA A N 1
ATOM 1517 C CA . ALA A 1 189 ? -6.535 -9.456 31.800 1.00 80.44 189 ALA A CA 1
ATOM 1518 C C . ALA A 1 189 ? -7.747 -9.320 32.743 1.00 80.44 189 ALA A C 1
ATOM 1520 O O . ALA A 1 189 ? -8.877 -9.523 32.304 1.00 80.44 189 ALA A O 1
ATOM 1521 N N . ASP A 1 190 ? -7.543 -8.938 34.010 1.00 84.75 190 ASP A N 1
ATOM 1522 C CA . ASP A 1 190 ? -8.639 -8.699 34.960 1.00 84.75 190 ASP A CA 1
ATOM 1523 C C . ASP A 1 190 ? -9.485 -7.500 34.523 1.00 84.75 190 ASP A C 1
ATOM 1525 O O . ASP A 1 190 ? -10.711 -7.579 34.508 1.00 84.75 190 ASP A O 1
ATOM 1529 N N . LEU A 1 191 ? -8.825 -6.415 34.102 1.00 81.00 191 LEU A N 1
ATOM 1530 C CA . LEU A 1 191 ? -9.481 -5.197 33.619 1.00 81.00 191 LEU A CA 1
ATOM 1531 C C . LEU A 1 191 ? -10.316 -5.481 32.370 1.00 81.00 191 LEU A C 1
ATOM 1533 O O . LEU A 1 191 ? -11.459 -5.043 32.277 1.00 81.00 191 LEU A O 1
ATOM 1537 N N . ARG A 1 192 ? -9.762 -6.241 31.420 1.00 81.25 192 ARG A N 1
ATOM 1538 C CA . ARG A 1 192 ? -10.467 -6.627 30.188 1.00 81.25 192 ARG A CA 1
ATOM 1539 C C . ARG A 1 192 ? -11.702 -7.474 30.488 1.00 81.25 192 ARG A C 1
ATOM 1541 O O . ARG A 1 192 ? -12.785 -7.134 30.022 1.00 81.25 192 ARG A O 1
ATOM 1548 N N . ARG A 1 193 ? -11.562 -8.502 31.334 1.00 84.50 193 ARG A N 1
ATOM 1549 C CA . ARG A 1 193 ? -12.684 -9.359 31.751 1.00 84.50 193 ARG A CA 1
ATOM 1550 C C . ARG A 1 193 ? -13.787 -8.579 32.458 1.00 84.50 193 ARG A C 1
ATOM 1552 O O . ARG A 1 193 ? -14.959 -8.812 32.186 1.00 84.50 193 ARG A O 1
ATOM 1559 N N . GLU A 1 194 ? -13.434 -7.657 33.352 1.00 87.62 194 GLU A N 1
ATOM 1560 C CA . GLU A 1 194 ? -14.418 -6.847 34.079 1.00 87.62 194 GLU A CA 1
ATOM 1561 C C . GLU A 1 194 ? -15.182 -5.891 33.142 1.00 87.62 194 GLU A C 1
ATOM 1563 O O . GLU A 1 194 ? -16.397 -5.736 33.279 1.00 87.62 194 GLU A O 1
ATOM 1568 N N . ILE A 1 195 ? -14.504 -5.310 32.143 1.00 85.31 195 ILE A N 1
ATOM 1569 C CA . ILE A 1 195 ? -15.137 -4.485 31.098 1.00 85.31 195 ILE A CA 1
ATOM 1570 C C . ILE A 1 195 ? -16.099 -5.320 30.254 1.00 85.31 195 ILE A C 1
ATOM 1572 O O . ILE A 1 195 ? -17.243 -4.914 30.054 1.00 85.31 195 ILE A O 1
ATOM 1576 N N . GLU A 1 196 ? -15.650 -6.479 29.770 1.00 82.19 196 GLU A N 1
ATOM 1577 C CA . GLU A 1 196 ? -16.459 -7.386 28.949 1.00 82.19 196 GLU A CA 1
ATOM 1578 C C . GLU A 1 196 ? -17.696 -7.874 29.711 1.00 82.19 196 GLU A C 1
ATOM 1580 O O . GLU A 1 196 ? -18.809 -7.798 29.192 1.00 82.19 196 GLU A O 1
ATOM 1585 N N . ALA A 1 197 ? -17.530 -8.286 30.972 1.00 84.69 197 ALA A N 1
ATOM 1586 C CA . ALA A 1 197 ? -18.634 -8.723 31.821 1.00 84.69 197 ALA A CA 1
ATOM 1587 C C . ALA A 1 197 ? -19.662 -7.603 32.047 1.00 84.69 197 ALA A C 1
ATOM 1589 O O . ALA A 1 197 ? -20.867 -7.829 31.932 1.00 84.69 197 ALA A O 1
ATOM 1590 N N . ALA A 1 198 ? -19.206 -6.378 32.326 1.00 84.50 198 ALA A N 1
ATOM 1591 C CA . ALA A 1 198 ? -20.100 -5.240 32.519 1.00 84.50 198 ALA A CA 1
ATOM 1592 C C . ALA A 1 198 ? -20.782 -4.781 31.217 1.00 84.50 198 ALA A C 1
ATOM 1594 O O . ALA A 1 198 ? -21.908 -4.290 31.274 1.00 84.50 198 ALA A O 1
ATOM 1595 N N . ALA A 1 199 ? -20.139 -4.959 30.060 1.00 81.00 199 ALA A N 1
ATOM 1596 C CA . ALA A 1 199 ? -20.729 -4.675 28.753 1.00 81.00 199 ALA A CA 1
ATOM 1597 C C . ALA A 1 199 ? -21.785 -5.717 28.334 1.00 81.00 199 ALA A C 1
ATOM 1599 O O . ALA A 1 199 ? -22.746 -5.368 27.651 1.00 81.00 199 ALA A O 1
ATOM 1600 N N . ALA A 1 200 ? -21.619 -6.974 28.757 1.00 76.25 200 ALA A N 1
ATOM 1601 C CA . ALA A 1 200 ? -22.499 -8.089 28.407 1.00 76.25 200 ALA A CA 1
ATOM 1602 C C . ALA A 1 200 ? -23.664 -8.321 29.388 1.00 76.25 200 ALA A C 1
ATOM 1604 O O . ALA A 1 200 ? -24.606 -9.031 29.044 1.00 76.25 200 ALA A O 1
ATOM 1605 N N . ALA A 1 201 ? -23.608 -7.769 30.605 1.00 73.31 201 ALA A N 1
ATOM 1606 C CA . ALA A 1 201 ? -24.650 -7.970 31.613 1.00 73.31 201 ALA A CA 1
ATOM 1607 C C . ALA A 1 201 ? -25.991 -7.348 31.181 1.00 73.31 201 ALA A C 1
ATOM 1609 O O . ALA A 1 201 ? -26.02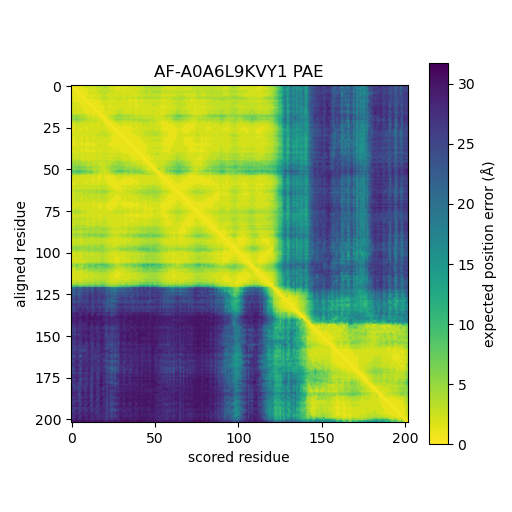6 -6.158 30.866 1.00 73.31 201 ALA A O 1
ATOM 1610 N N . THR A 1 202 ? -27.052 -8.160 31.182 1.00 55.41 202 THR A N 1
ATOM 1611 C CA . THR A 1 202 ? -28.423 -7.831 30.750 1.00 55.41 202 THR A CA 1
ATOM 1612 C C . THR A 1 202 ? -29.133 -6.846 31.670 1.00 55.41 202 THR A C 1
ATOM 1614 O O . THR A 1 202 ? -28.972 -6.971 32.906 1.00 55.41 202 THR A O 1
#

Mean predicted aligned error: 13.49 Å

Sequence (202 aa):
HTHMDHFFGFDRLLRLCLGRNTSLRLYGPPGFAAQVEHKLAGYTWNLVDNYPGDFFMDAWELDAQWQARGTRLRCRNRFRAEPLEARHLPGGVLLDEPALRVRAAFLDHGTPCLGFAVEEKIHVNVWKNRLAELGLAVGPWLKFLDQDADHAARKHHLTARQAGSIARAAGAKLVTPFHFSPRYADREADLRREIEAAAAAT